Protein AF-A0A4Q5R0E4-F1 (afdb_monomer_lite)

pLDDT: mean 77.53, std 14.01, range [36.69, 93.38]

Secondary structure (DSSP, 8-state):
---TTPPEEEEEPPPHHHHHHHHHHHHHHS-GGG--S---EEEEEEE-GGGHHHHHHHHHHHHHHSPPPP-EEEEEEEETTEEEEEEE-HHHHHHHHHHHHHHHSTT----GGGS---TT--TTT--HHHHHHHHHHHHHHHHHHHHHHHHS------S-S-----------S-HHHHHHHHHHHHHTT-SGGGT--HHHHHHHHHHHHT-----HHHHHHHHHT--SS-TTHHHHHHHHHHHHHHHHHH-

Structure (mmCIF, N/CA/C/O backbone):
data_AF-A0A4Q5R0E4-F1
#
_entry.id   AF-A0A4Q5R0E4-F1
#
loop_
_atom_site.group_PDB
_atom_site.id
_atom_site.type_symbol
_atom_site.label_atom_id
_atom_site.label_alt_id
_atom_site.label_comp_id
_atom_site.label_asym_id
_atom_site.label_entity_id
_atom_site.label_seq_id
_atom_site.pdbx_PDB_ins_code
_atom_site.Cartn_x
_atom_site.Cartn_y
_atom_site.Cartn_z
_atom_site.occupancy
_atom_site.B_iso_or_equiv
_atom_site.auth_seq_id
_atom_site.auth_comp_id
_atom_site.auth_asym_id
_atom_site.auth_atom_id
_atom_site.pdbx_PDB_model_num
ATOM 1 N N . MET A 1 1 ? -18.265 21.809 3.001 1.00 38.78 1 MET A N 1
ATOM 2 C CA . MET A 1 1 ? -16.874 21.345 3.212 1.00 38.78 1 MET A CA 1
ATOM 3 C C . MET A 1 1 ? -16.728 19.971 2.582 1.00 38.78 1 MET A C 1
ATOM 5 O O . MET A 1 1 ? -17.597 19.135 2.780 1.00 38.78 1 MET A O 1
ATOM 9 N N . LYS A 1 2 ? -15.703 19.786 1.745 1.00 38.81 2 LYS A N 1
ATOM 10 C CA . LYS A 1 2 ? -15.462 18.583 0.935 1.00 38.81 2 LYS A CA 1
ATOM 11 C C . LYS A 1 2 ? -14.992 17.422 1.831 1.00 38.81 2 LYS A C 1
ATOM 13 O O . LYS A 1 2 ? -13.807 17.327 2.112 1.00 38.81 2 LYS A O 1
ATOM 18 N N . SER A 1 3 ? -15.907 16.567 2.284 1.00 46.94 3 SER A N 1
ATOM 19 C CA . SER A 1 3 ? -15.594 15.281 2.942 1.00 46.94 3 SER A CA 1
ATOM 20 C C . SER A 1 3 ? -15.941 14.066 2.071 1.00 46.94 3 SER A C 1
ATOM 22 O O . SER A 1 3 ? -15.842 12.925 2.516 1.00 46.94 3 SER A O 1
ATOM 24 N N . VAL A 1 4 ? -16.356 14.286 0.821 1.00 46.66 4 VAL A N 1
ATOM 25 C CA . VAL A 1 4 ? -16.721 13.205 -0.099 1.00 46.66 4 VAL A CA 1
ATOM 26 C C . VAL A 1 4 ? -15.441 12.472 -0.515 1.00 46.66 4 VAL A C 1
ATOM 28 O O . VAL A 1 4 ? -14.704 12.954 -1.366 1.00 46.66 4 VAL A O 1
ATOM 31 N N . GLY A 1 5 ? -15.166 11.329 0.120 1.00 59.69 5 GLY A N 1
ATOM 32 C CA . GLY A 1 5 ? -14.102 10.394 -0.272 1.00 59.69 5 GLY A CA 1
ATOM 33 C C . GLY A 1 5 ? -12.914 10.246 0.687 1.00 59.69 5 GLY A C 1
ATOM 34 O O .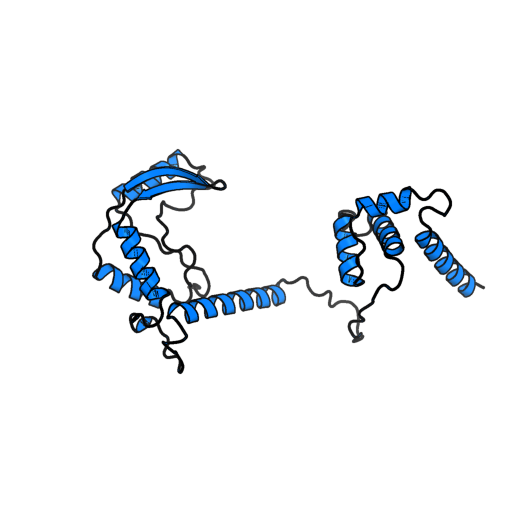 GLY A 1 5 ? -12.110 9.348 0.478 1.00 59.69 5 GLY A O 1
ATOM 35 N N . ILE A 1 6 ? -12.797 11.051 1.750 1.00 74.75 6 ILE A N 1
ATOM 36 C CA . ILE A 1 6 ? -11.703 10.881 2.728 1.00 74.75 6 ILE A CA 1
ATOM 37 C C . ILE A 1 6 ? -12.070 9.742 3.694 1.00 74.75 6 ILE A C 1
ATOM 39 O O . ILE A 1 6 ? -13.132 9.823 4.309 1.00 74.75 6 ILE A O 1
ATOM 43 N N . PRO A 1 7 ? -11.248 8.690 3.856 1.00 80.88 7 PRO A N 1
ATOM 44 C CA . PRO A 1 7 ? -11.550 7.611 4.791 1.00 80.88 7 PRO A CA 1
ATOM 45 C C . PRO A 1 7 ? -11.638 8.137 6.230 1.00 80.88 7 PRO A C 1
ATOM 47 O O . PRO A 1 7 ? -10.823 8.952 6.662 1.00 80.88 7 PRO A O 1
ATOM 50 N N . LEU A 1 8 ? -12.640 7.671 6.973 1.00 82.38 8 LEU A N 1
ATOM 51 C CA . LEU A 1 8 ? -12.831 7.996 8.383 1.00 82.38 8 LEU A CA 1
ATOM 52 C C . LEU A 1 8 ? -12.062 6.997 9.243 1.00 82.38 8 LEU A C 1
ATOM 54 O O . LEU A 1 8 ? -12.038 5.797 8.961 1.00 82.38 8 LEU A O 1
ATOM 58 N N . VAL A 1 9 ? -11.486 7.498 10.329 1.00 86.62 9 VAL A N 1
ATOM 59 C CA . VAL A 1 9 ? -10.900 6.679 11.389 1.00 86.62 9 VAL A CA 1
ATOM 60 C C . VAL A 1 9 ? -11.868 6.704 12.563 1.00 86.62 9 VAL A C 1
ATOM 62 O O . VAL A 1 9 ? -12.174 7.778 13.078 1.00 86.62 9 VAL A O 1
ATOM 65 N N . LEU A 1 10 ? -12.355 5.535 12.978 1.00 87.56 10 LEU A N 1
ATOM 66 C CA . LEU A 1 10 ? -13.160 5.412 14.190 1.00 87.56 10 LEU A CA 1
ATOM 67 C C . LEU A 1 10 ? -12.243 5.153 15.378 1.00 87.56 10 LEU A C 1
ATOM 69 O O . LEU A 1 10 ? -11.457 4.202 15.358 1.00 87.56 10 LEU A O 1
ATOM 73 N N . THR A 1 11 ? -12.368 5.969 16.418 1.00 89.69 11 THR A N 1
ATOM 74 C CA . THR A 1 11 ? -11.579 5.866 17.646 1.00 89.69 11 THR A CA 1
ATOM 75 C C . THR A 1 11 ? -12.485 5.831 18.873 1.00 89.69 11 THR A C 1
ATOM 77 O O . THR A 1 11 ? -13.583 6.386 18.861 1.00 89.69 11 THR A O 1
ATOM 80 N N . PHE A 1 12 ? -12.022 5.195 19.950 1.00 88.31 12 PHE A N 1
ATOM 81 C CA . PHE A 1 12 ? -12.657 5.351 21.256 1.00 88.31 12 PHE A CA 1
ATOM 82 C C . PHE A 1 12 ? -12.362 6.742 21.821 1.00 88.31 12 PHE A C 1
ATOM 84 O O . PHE A 1 12 ? -11.213 7.199 21.810 1.00 88.31 12 PHE A O 1
ATOM 91 N N . ALA A 1 13 ? -13.396 7.389 22.357 1.00 88.38 13 ALA A N 1
ATOM 92 C CA . ALA A 1 13 ? -13.223 8.564 23.197 1.00 88.38 13 ALA A CA 1
ATOM 93 C C . ALA A 1 13 ? -12.563 8.142 24.519 1.00 88.38 13 ALA A C 1
ATOM 95 O O . ALA A 1 13 ? -13.006 7.192 25.163 1.00 88.38 13 ALA A O 1
ATOM 96 N N . MET A 1 14 ? -11.491 8.836 24.899 1.00 88.75 14 MET A N 1
ATOM 97 C CA . MET A 1 14 ? -10.794 8.630 26.170 1.00 88.75 14 MET A CA 1
ATOM 98 C C . MET A 1 14 ? -11.248 9.670 27.188 1.00 88.75 14 MET A C 1
ATOM 100 O O . MET A 1 14 ? -11.623 10.783 26.810 1.00 88.75 14 MET A O 1
ATOM 104 N N . ASP A 1 15 ? -11.179 9.322 28.471 1.00 89.50 15 ASP A N 1
ATOM 105 C CA . ASP A 1 15 ? -11.339 10.304 29.536 1.00 89.50 15 ASP A CA 1
ATOM 106 C C . ASP A 1 15 ? -10.218 11.367 29.472 1.00 89.50 15 ASP A C 1
ATOM 108 O O . ASP A 1 15 ? -9.119 11.078 28.973 1.00 89.50 15 ASP A O 1
ATOM 112 N N . PRO A 1 16 ? -10.481 12.601 29.943 1.00 90.19 16 PRO A N 1
ATOM 113 C CA . PRO A 1 16 ? -9.521 13.700 29.853 1.00 90.19 16 PRO A CA 1
ATOM 114 C C . PRO A 1 16 ? -8.164 13.388 30.496 1.00 90.19 16 PRO A C 1
ATOM 116 O O . PRO A 1 16 ? -7.132 13.697 29.899 1.00 90.19 16 PRO A O 1
ATOM 119 N N . ASP A 1 17 ? -8.157 12.718 31.650 1.00 89.81 17 ASP A N 1
ATOM 120 C CA . ASP A 1 17 ? -6.940 12.455 32.424 1.00 89.81 17 ASP A CA 1
ATOM 121 C C . ASP A 1 17 ? -6.020 11.467 31.689 1.00 89.81 17 ASP A C 1
ATOM 123 O O . ASP A 1 17 ? -4.817 11.701 31.522 1.00 89.81 17 ASP A O 1
ATOM 127 N N . SER A 1 18 ? -6.585 10.369 31.177 1.00 88.94 18 SER A N 1
ATOM 128 C CA . SER A 1 18 ? -5.853 9.397 30.358 1.00 88.94 18 SER A CA 1
ATOM 129 C C . SER A 1 18 ? -5.327 10.034 29.074 1.00 88.94 18 SER A C 1
ATOM 131 O O . SER A 1 18 ? -4.184 9.788 28.674 1.00 88.94 18 SER A O 1
ATOM 133 N N . LYS A 1 19 ? -6.147 10.871 28.428 1.00 89.69 19 LYS A N 1
ATOM 134 C CA . LYS A 1 19 ? -5.792 11.570 27.191 1.00 89.69 19 LYS A CA 1
ATOM 135 C C . LYS A 1 19 ? -4.594 12.498 27.395 1.00 89.69 19 LYS A C 1
ATOM 137 O O . LYS A 1 19 ? -3.641 12.436 26.615 1.00 89.69 19 LYS A O 1
ATOM 142 N N . GLU A 1 20 ? -4.634 13.320 28.440 1.00 91.75 20 GLU A N 1
ATOM 143 C CA . GLU A 1 20 ? -3.575 14.269 28.785 1.00 91.75 20 GLU A CA 1
ATOM 144 C C . GLU A 1 20 ? -2.267 13.543 29.100 1.00 91.75 20 GLU A C 1
ATOM 146 O O . GLU A 1 20 ? -1.216 13.874 28.548 1.00 91.75 20 GLU A O 1
ATOM 151 N N . ARG A 1 21 ? -2.333 12.483 29.913 1.00 90.31 21 ARG A N 1
ATOM 152 C CA . ARG A 1 21 ? -1.159 11.680 30.265 1.00 90.31 21 ARG A CA 1
ATOM 153 C C . ARG A 1 21 ? -0.471 11.082 29.037 1.00 90.31 21 ARG A C 1
ATOM 155 O O . ARG A 1 21 ? 0.757 11.114 28.937 1.00 90.31 21 ARG A O 1
ATOM 162 N N . LEU A 1 22 ? -1.244 10.533 28.101 1.00 89.12 22 LEU A N 1
ATOM 163 C CA . LEU A 1 22 ? -0.708 9.948 26.872 1.00 89.12 22 LEU A CA 1
ATOM 164 C C . LEU A 1 22 ? -0.170 11.013 25.910 1.00 89.12 22 LEU A C 1
ATOM 166 O O . LEU A 1 22 ? 0.842 10.783 25.245 1.00 89.12 22 LEU A O 1
ATOM 170 N N . ASP A 1 23 ? -0.804 12.182 25.842 1.00 90.25 23 ASP A N 1
ATOM 171 C CA . ASP A 1 23 ? -0.310 13.304 25.042 1.00 90.25 23 ASP A CA 1
ATOM 172 C C . ASP A 1 23 ? 0.997 13.871 25.599 1.00 90.25 23 ASP A C 1
ATOM 174 O O . ASP A 1 23 ? 1.908 14.167 24.822 1.00 90.25 23 ASP A O 1
ATOM 178 N N . LEU A 1 24 ? 1.149 13.924 26.924 1.00 90.56 24 LEU A N 1
ATOM 179 C CA . LEU A 1 24 ? 2.400 14.306 27.572 1.00 90.56 24 LEU A CA 1
ATOM 180 C C . LEU A 1 24 ? 3.538 13.347 27.195 1.00 90.56 24 LEU A C 1
ATOM 182 O O . LEU A 1 24 ? 4.625 13.786 26.825 1.00 90.56 24 LEU A O 1
ATOM 186 N N . TRP A 1 25 ? 3.290 12.034 27.200 1.00 87.62 25 TRP A N 1
ATOM 187 C CA . TRP A 1 25 ? 4.282 11.056 26.737 1.00 87.62 25 TRP A CA 1
ATOM 188 C C . TRP A 1 25 ? 4.663 11.268 25.274 1.00 87.62 25 TRP A C 1
ATOM 190 O O . TRP A 1 25 ? 5.834 11.135 24.915 1.00 87.62 25 TRP A O 1
ATOM 200 N N . ARG A 1 26 ? 3.698 11.644 24.425 1.00 88.94 26 ARG A N 1
ATOM 201 C CA . ARG A 1 26 ? 3.980 11.981 23.027 1.00 88.94 26 ARG A CA 1
ATOM 202 C C . ARG A 1 26 ? 4.886 13.206 22.915 1.00 88.94 26 ARG A C 1
ATOM 204 O O . ARG A 1 26 ? 5.834 13.177 22.141 1.00 88.94 26 ARG A O 1
ATOM 211 N N . GLN A 1 27 ? 4.632 14.251 23.699 1.00 87.88 27 GLN A N 1
ATOM 212 C CA . GLN A 1 27 ? 5.449 15.469 23.709 1.00 87.88 27 GLN A CA 1
ATOM 213 C C . GLN A 1 27 ? 6.876 15.225 24.218 1.00 87.88 27 GLN A C 1
ATOM 215 O O . GLN A 1 27 ? 7.817 15.787 23.669 1.00 87.88 27 GLN A O 1
ATOM 220 N N . ILE A 1 28 ? 7.041 14.379 25.239 1.00 88.25 28 ILE A N 1
ATOM 221 C CA . ILE A 1 28 ? 8.351 14.089 25.839 1.00 88.25 28 ILE A CA 1
ATOM 222 C C . ILE A 1 28 ? 9.200 13.185 24.935 1.00 88.25 28 I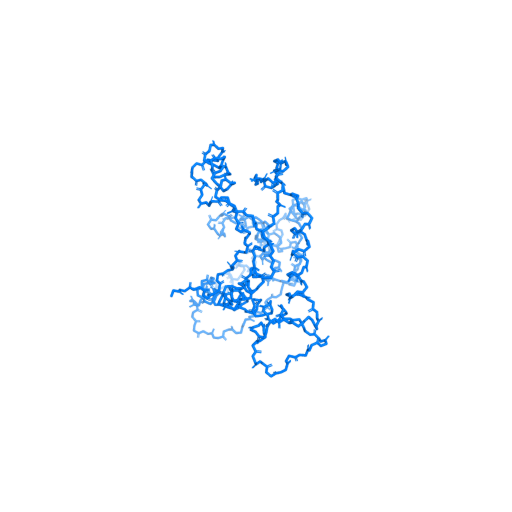LE A C 1
ATOM 224 O O . ILE A 1 28 ? 10.410 13.378 24.836 1.00 88.25 28 ILE A O 1
ATOM 228 N N . HIS A 1 29 ? 8.592 12.178 24.299 1.00 85.06 29 HIS A N 1
ATOM 229 C CA . HIS A 1 29 ? 9.342 11.092 23.659 1.00 85.06 29 HIS A CA 1
ATOM 230 C C . HIS A 1 29 ? 9.356 11.118 22.127 1.00 85.06 29 HIS A C 1
ATOM 232 O O . HIS A 1 29 ? 10.172 10.412 21.533 1.00 85.06 29 HIS A O 1
ATOM 238 N N . PHE A 1 30 ? 8.486 11.891 21.467 1.00 81.19 30 PHE A N 1
ATOM 239 C CA . PHE A 1 30 ? 8.443 11.954 20.004 1.00 81.19 30 PHE A CA 1
ATOM 240 C C . PHE A 1 30 ? 9.054 13.258 19.485 1.00 81.19 30 PHE A C 1
ATOM 242 O O . PHE A 1 30 ? 8.840 14.314 20.079 1.00 81.19 30 PHE A O 1
ATOM 249 N N . PRO A 1 31 ? 9.760 13.222 18.338 1.00 83.94 31 PRO A N 1
ATOM 250 C CA . PRO A 1 31 ? 10.245 14.433 17.693 1.00 83.94 31 PRO A CA 1
ATOM 251 C C . PRO A 1 31 ? 9.085 15.406 17.425 1.00 83.94 31 PRO A C 1
ATOM 253 O O . PRO A 1 31 ? 8.071 14.977 16.857 1.00 83.94 31 PRO A O 1
ATOM 256 N N . PRO A 1 32 ? 9.215 16.701 17.767 1.00 82.44 32 PRO A N 1
ATOM 257 C CA . PRO A 1 32 ? 8.140 17.678 17.584 1.00 82.44 32 PRO A CA 1
ATOM 258 C C . PRO A 1 32 ? 7.717 17.792 16.113 1.00 82.44 32 PRO A C 1
ATOM 260 O O . PRO A 1 32 ? 6.532 17.901 15.816 1.00 82.44 32 PRO A O 1
ATOM 263 N N . GLU A 1 33 ? 8.668 17.633 15.189 1.00 83.06 33 GLU A N 1
ATOM 264 C CA . GLU A 1 33 ? 8.453 17.618 13.735 1.00 83.06 33 GLU A CA 1
ATOM 265 C C . GLU A 1 33 ? 7.581 16.457 13.230 1.00 83.06 33 GLU A C 1
ATOM 267 O O . GLU A 1 33 ? 7.185 16.462 12.073 1.00 83.06 33 GLU A O 1
ATOM 272 N N . ARG A 1 34 ? 7.314 15.437 14.057 1.00 76.50 34 ARG A N 1
ATOM 273 C CA . ARG A 1 34 ? 6.499 14.260 13.698 1.00 76.50 34 ARG A CA 1
ATOM 274 C C . ARG A 1 34 ? 5.283 14.074 14.608 1.00 76.50 34 ARG A C 1
ATOM 276 O O . ARG A 1 34 ? 4.527 13.115 14.440 1.00 76.50 34 ARG A O 1
ATOM 283 N N . ASN A 1 35 ? 5.078 14.961 15.581 1.00 80.44 35 ASN A N 1
ATOM 284 C CA . ASN A 1 35 ? 4.018 14.845 16.578 1.00 80.44 35 ASN A CA 1
ATOM 285 C C . ASN A 1 35 ? 2.795 15.706 16.209 1.00 80.44 35 ASN A C 1
ATOM 287 O O . ASN A 1 35 ? 2.504 16.703 16.860 1.00 80.44 35 ASN A O 1
ATOM 291 N N . HIS A 1 36 ? 2.081 15.320 15.147 1.00 79.38 36 HIS A N 1
ATOM 292 C CA . HIS A 1 36 ? 0.944 16.095 14.611 1.00 79.38 36 HIS A CA 1
ATOM 293 C C . HIS A 1 36 ? -0.441 15.616 15.062 1.00 79.38 36 HIS A C 1
ATOM 295 O O . HIS A 1 36 ? -1.440 16.270 14.777 1.00 79.38 36 HIS A O 1
ATOM 301 N N . LEU A 1 37 ? -0.520 14.461 15.723 1.00 81.19 37 LEU A N 1
ATOM 302 C CA . LEU A 1 37 ? -1.777 13.854 16.155 1.00 81.19 37 LEU A CA 1
ATOM 303 C C . LEU A 1 37 ? -1.767 13.658 17.663 1.00 81.19 37 LEU A C 1
ATOM 305 O O . LEU A 1 37 ? -0.762 13.237 18.240 1.00 81.19 37 LEU A O 1
ATOM 309 N N . SER A 1 38 ? -2.902 13.912 18.295 1.00 84.69 38 SER A N 1
ATOM 310 C CA . SER A 1 38 ? -3.113 13.550 19.689 1.00 84.69 38 SER A CA 1
ATOM 311 C C . SER A 1 38 ? -3.240 12.022 19.817 1.00 84.69 38 SER A C 1
ATOM 313 O O . SER A 1 38 ? -3.602 11.325 18.863 1.00 84.69 38 SER A O 1
ATOM 315 N N . SER A 1 39 ? -2.940 11.482 20.999 1.00 87.31 39 SER A N 1
ATOM 316 C CA . SER A 1 39 ? -3.141 10.064 21.315 1.00 87.31 39 SER A CA 1
ATOM 317 C C . SER A 1 39 ? -4.580 9.639 21.026 1.00 87.31 39 SER A C 1
ATOM 319 O O . SER A 1 39 ? -5.531 10.361 21.317 1.00 87.31 39 SER A O 1
ATOM 321 N N . HIS A 1 40 ? -4.746 8.479 20.411 1.00 88.31 40 HIS A N 1
ATOM 322 C CA . HIS A 1 40 ? -6.046 7.949 20.034 1.00 88.31 40 HIS A CA 1
ATOM 323 C C . HIS A 1 40 ? -5.991 6.426 20.067 1.00 88.31 40 HIS A C 1
ATOM 325 O O . HIS A 1 40 ? -4.922 5.832 19.906 1.00 88.31 40 HIS A O 1
ATOM 331 N N . LEU A 1 41 ? -7.148 5.805 20.271 1.00 88.12 41 LEU A N 1
ATOM 332 C CA . LEU A 1 41 ? -7.292 4.360 20.250 1.00 88.12 41 LEU A CA 1
ATOM 333 C C . LEU A 1 41 ? -8.207 3.967 19.093 1.00 88.12 41 LEU A C 1
ATOM 335 O O . LEU A 1 41 ? -9.422 4.131 19.176 1.00 88.12 41 LEU A O 1
ATOM 339 N N . THR A 1 42 ? -7.607 3.502 18.000 1.00 88.19 42 THR A N 1
ATOM 340 C CA . THR A 1 42 ? -8.311 3.190 16.750 1.00 88.19 42 THR A CA 1
ATOM 341 C C . THR A 1 42 ? -9.048 1.857 16.820 1.00 88.19 42 THR A C 1
ATOM 343 O O . THR A 1 42 ? -8.452 0.838 17.160 1.00 88.19 42 THR A O 1
ATOM 346 N N . ILE A 1 43 ? -10.319 1.868 16.414 1.00 85.69 43 ILE A N 1
ATOM 347 C CA . ILE A 1 43 ? -11.159 0.680 16.202 1.00 85.69 43 ILE A CA 1
ATOM 348 C C . ILE A 1 43 ? -11.099 0.260 14.730 1.00 85.69 43 ILE A C 1
ATOM 350 O O . ILE A 1 43 ? -10.755 -0.878 14.418 1.00 85.69 43 ILE A O 1
ATOM 354 N N . TYR A 1 44 ? -11.375 1.206 13.825 1.00 84.75 44 TYR A N 1
ATOM 355 C CA . TYR A 1 44 ? -11.299 1.018 12.375 1.00 84.75 44 TYR A CA 1
ATOM 356 C C . TYR A 1 44 ? -10.479 2.146 11.759 1.00 84.75 44 TYR A C 1
ATOM 358 O O . TYR A 1 44 ? -10.721 3.320 12.032 1.00 84.75 44 TYR A O 1
ATOM 366 N N . HIS A 1 45 ? -9.519 1.795 10.906 1.00 80.75 45 HIS A N 1
ATOM 367 C CA . HIS A 1 45 ? -8.630 2.760 10.254 1.00 80.75 45 HIS A CA 1
ATOM 368 C C . HIS A 1 45 ? -9.139 3.234 8.882 1.00 80.75 45 HIS A C 1
ATOM 370 O O . HIS A 1 45 ? -8.492 4.070 8.258 1.00 80.75 45 HIS A O 1
ATOM 376 N N . GLN A 1 46 ? -10.252 2.678 8.385 1.00 79.00 46 GLN A N 1
ATOM 377 C CA . GLN A 1 46 ? -10.754 2.957 7.039 1.00 79.00 46 GLN A CA 1
ATOM 378 C C . GLN A 1 46 ? -12.263 2.702 6.924 1.00 79.00 46 GLN A C 1
ATOM 380 O O . GLN A 1 46 ? -12.705 1.669 6.430 1.00 79.00 46 GLN A O 1
ATOM 385 N N . LEU A 1 47 ? -13.058 3.663 7.387 1.00 78.56 47 LEU A N 1
ATOM 386 C CA . LEU A 1 47 ? -14.499 3.725 7.147 1.00 78.56 47 LEU A CA 1
ATOM 387 C C . LEU A 1 47 ? -14.812 4.694 5.986 1.00 78.56 47 LEU A C 1
ATOM 389 O O . LEU A 1 47 ? -14.043 5.619 5.719 1.00 78.56 47 LEU A O 1
ATOM 393 N N . PRO A 1 48 ? -15.931 4.527 5.270 1.00 74.44 48 PRO A N 1
ATOM 394 C CA . PRO A 1 48 ? -16.305 5.381 4.133 1.00 74.44 48 PRO A CA 1
ATOM 395 C C . PRO A 1 48 ? -16.639 6.835 4.548 1.00 74.44 48 PRO A C 1
ATOM 397 O O . PRO A 1 48 ? -17.682 7.115 5.136 1.00 74.44 48 PRO A O 1
ATOM 400 N N . GLY A 1 49 ? -15.828 7.815 4.136 1.00 75.50 49 GLY A N 1
ATOM 401 C CA . GLY A 1 49 ? -16.100 9.251 4.374 1.00 75.50 49 GLY A CA 1
ATOM 402 C C . GLY A 1 49 ? -17.439 9.770 3.878 1.00 75.50 49 GLY A C 1
ATOM 403 O O . GLY A 1 49 ? -18.037 10.663 4.475 1.00 75.50 49 GLY A O 1
ATOM 404 N N . GLN A 1 50 ? -17.929 9.189 2.788 1.00 68.75 50 GLN A N 1
ATOM 405 C CA . GLN A 1 50 ? -19.175 9.601 2.147 1.00 68.75 50 GLN A CA 1
ATOM 406 C C . GLN A 1 50 ? -20.418 9.265 2.986 1.00 68.75 50 GLN A C 1
ATOM 408 O O . GLN A 1 50 ? -21.490 9.796 2.715 1.00 68.75 50 GLN A O 1
ATOM 413 N N . GLU A 1 51 ? -20.282 8.413 4.005 1.00 72.19 51 GLU A N 1
ATOM 414 C CA . GLU A 1 51 ? -21.375 8.000 4.894 1.00 72.19 51 GLU A CA 1
ATOM 415 C C . GLU A 1 51 ? -21.280 8.622 6.287 1.00 72.19 51 GLU A C 1
ATOM 417 O O . GLU A 1 51 ? -21.935 8.147 7.209 1.00 72.19 51 GLU A O 1
ATOM 422 N N . ILE A 1 52 ? -20.507 9.700 6.459 1.00 81.31 52 ILE A N 1
ATOM 423 C CA . ILE A 1 52 ? -20.258 10.304 7.776 1.00 81.31 52 ILE A CA 1
ATOM 424 C C . ILE A 1 52 ? -21.538 10.590 8.572 1.00 81.31 52 ILE A C 1
ATOM 426 O O . ILE A 1 52 ? -21.614 10.218 9.735 1.00 81.31 52 ILE A O 1
ATOM 430 N N . THR A 1 53 ? -22.568 11.178 7.954 1.00 76.06 53 THR A N 1
ATOM 431 C CA . THR A 1 53 ? -23.837 11.507 8.629 1.00 76.06 53 THR A CA 1
ATOM 432 C C . THR A 1 53 ? -24.547 10.261 9.154 1.00 76.06 53 THR A C 1
ATOM 434 O O . THR A 1 53 ? -25.134 10.278 10.231 1.00 76.06 53 THR A O 1
ATOM 437 N N . ARG A 1 54 ? -24.479 9.166 8.396 1.00 69.88 54 ARG A N 1
ATOM 438 C CA . ARG A 1 54 ? -25.097 7.888 8.743 1.00 69.88 54 ARG A CA 1
ATOM 439 C C . ARG A 1 54 ? -24.306 7.174 9.835 1.00 69.88 54 ARG A C 1
ATOM 441 O O . ARG A 1 54 ? -24.896 6.719 10.808 1.00 69.88 54 ARG A O 1
ATOM 448 N N . ILE A 1 55 ? -22.987 7.076 9.663 1.00 79.56 55 ILE A N 1
ATOM 449 C CA . ILE A 1 55 ? -22.091 6.442 10.635 1.00 79.56 55 ILE A CA 1
ATOM 450 C C . ILE A 1 55 ? -22.182 7.178 11.974 1.00 79.56 55 ILE A C 1
ATOM 452 O O . ILE A 1 55 ? -22.301 6.533 13.007 1.00 79.56 55 ILE A O 1
ATOM 456 N N . ASP A 1 56 ? -22.207 8.512 11.961 1.00 82.62 56 ASP A N 1
ATOM 457 C CA . ASP A 1 56 ? -22.388 9.331 13.163 1.00 82.62 56 ASP A CA 1
ATOM 458 C C . ASP A 1 56 ? -23.720 9.035 13.874 1.00 82.62 56 ASP A C 1
ATOM 460 O O . ASP A 1 56 ? -23.737 8.842 15.087 1.00 82.62 56 ASP A O 1
ATOM 464 N N . ALA A 1 57 ? -24.831 8.927 13.135 1.00 79.12 57 ALA A N 1
ATOM 465 C CA . ALA A 1 57 ? -26.130 8.582 13.716 1.00 79.12 57 ALA A CA 1
ATOM 466 C C . ALA A 1 57 ? -26.136 7.177 14.349 1.00 79.12 57 ALA A C 1
ATOM 468 O O . ALA A 1 57 ? -26.563 7.026 15.492 1.00 79.12 57 ALA A O 1
ATOM 469 N N . MET A 1 58 ? -25.605 6.174 13.640 1.00 80.50 58 MET A N 1
ATOM 470 C CA . MET A 1 58 ? -25.476 4.801 14.142 1.00 80.50 58 MET A CA 1
ATOM 471 C C . MET A 1 58 ? -24.615 4.746 15.409 1.00 80.50 58 MET A C 1
ATOM 473 O O . MET A 1 58 ? -24.991 4.113 16.390 1.00 80.50 58 MET A O 1
ATOM 477 N N . LEU A 1 59 ? -23.461 5.419 15.408 1.00 84.56 59 LEU A N 1
ATOM 478 C CA . LEU A 1 59 ? -22.556 5.424 16.556 1.00 84.56 59 LEU A CA 1
ATOM 479 C C . LEU A 1 59 ? -23.160 6.142 17.763 1.00 84.56 59 LEU A C 1
ATOM 481 O O . LEU A 1 59 ? -22.894 5.737 18.889 1.00 84.56 59 LEU A O 1
ATOM 485 N N . LYS A 1 60 ? -23.984 7.177 17.555 1.00 84.50 60 LYS A N 1
ATOM 486 C CA . LYS A 1 60 ? -24.718 7.845 18.640 1.00 84.50 60 LYS A CA 1
ATOM 487 C C . LYS A 1 60 ? -25.747 6.928 19.286 1.00 84.50 60 LYS A C 1
ATOM 489 O O . LYS A 1 60 ? -25.822 6.898 20.508 1.00 84.50 60 LYS A O 1
ATOM 494 N N . GLU A 1 61 ? -26.511 6.190 18.488 1.00 82.19 61 GLU A N 1
ATOM 495 C CA . GLU A 1 61 ? -27.467 5.199 18.993 1.00 82.19 61 GLU A CA 1
ATOM 496 C C . GLU A 1 61 ? -26.739 4.079 19.745 1.00 82.19 61 GLU A C 1
ATOM 498 O O . GLU A 1 61 ? -27.059 3.781 20.893 1.00 82.19 61 GLU A O 1
ATOM 503 N N . PHE A 1 62 ? -25.671 3.549 19.149 1.00 82.44 62 PHE A N 1
ATOM 504 C CA . PHE A 1 62 ? -24.834 2.528 19.768 1.00 82.44 62 PHE A CA 1
ATOM 505 C C . PHE A 1 62 ? -24.210 3.015 21.087 1.00 82.44 62 PHE A C 1
ATOM 507 O O . PHE A 1 62 ? -24.219 2.300 22.083 1.00 82.44 62 PHE A O 1
ATOM 514 N N . ALA A 1 63 ? -23.723 4.255 21.152 1.00 83.50 63 ALA A N 1
ATOM 515 C CA . ALA A 1 63 ? -23.164 4.824 22.377 1.00 83.50 63 ALA A CA 1
ATOM 516 C C . ALA A 1 63 ? -24.214 5.058 23.480 1.00 83.50 63 ALA A C 1
ATOM 518 O O . ALA A 1 63 ? -23.850 5.122 24.649 1.00 83.50 63 ALA A O 1
ATOM 519 N N . GLN A 1 64 ? -25.502 5.184 23.143 1.00 83.69 64 GLN A N 1
ATOM 520 C CA . GLN A 1 64 ? -26.572 5.320 24.140 1.00 83.69 64 GLN A CA 1
ATOM 521 C C . GLN A 1 64 ? -26.903 3.994 24.828 1.00 83.69 64 GLN A C 1
ATOM 523 O O . GLN A 1 64 ? -27.335 4.000 25.980 1.00 83.69 64 GLN A O 1
ATOM 528 N N . THR A 1 65 ? -26.706 2.864 24.146 1.00 79.69 65 THR A N 1
ATOM 529 C CA . THR A 1 65 ? -27.009 1.531 24.687 1.00 79.69 65 THR A CA 1
ATOM 530 C C . THR A 1 65 ? -25.824 0.882 25.403 1.00 79.69 65 THR A C 1
ATOM 532 O O . THR A 1 65 ? -26.000 -0.155 26.036 1.00 79.69 65 THR A O 1
ATOM 535 N N . HIS A 1 66 ? -24.631 1.483 25.334 1.00 81.12 66 HIS A N 1
ATOM 536 C CA . HIS A 1 66 ? -23.394 0.930 25.886 1.00 81.12 66 HIS A CA 1
ATOM 537 C C . HIS A 1 66 ? -22.790 1.836 26.963 1.00 81.12 66 HIS A C 1
ATOM 539 O O . HIS A 1 66 ? -22.717 3.053 26.817 1.00 81.12 66 HIS A O 1
ATOM 545 N N . GLN A 1 67 ? -22.320 1.231 28.054 1.00 80.06 67 GLN A N 1
ATOM 546 C CA . GLN A 1 67 ? -21.632 1.946 29.129 1.00 80.06 67 GLN A CA 1
ATOM 547 C C . GLN A 1 67 ? -20.164 2.230 28.765 1.00 80.06 67 GLN A C 1
ATOM 549 O O . GLN A 1 67 ? -19.554 1.519 27.966 1.00 80.06 67 GLN A O 1
ATOM 554 N N . SER A 1 68 ? -19.573 3.249 29.400 1.00 83.19 68 SER A N 1
ATOM 555 C CA . SER A 1 68 ? -18.134 3.524 29.345 1.00 83.19 68 SER A CA 1
ATOM 556 C C . SER A 1 68 ? -17.298 2.270 29.614 1.00 83.19 68 SER A C 1
ATOM 558 O O . SER A 1 68 ? -17.501 1.565 30.603 1.00 83.19 68 SER A O 1
ATOM 560 N N . LEU A 1 69 ? -16.321 2.025 28.743 1.00 85.75 69 LEU A N 1
ATOM 561 C CA . LEU A 1 69 ? -15.474 0.839 28.778 1.00 85.75 69 LEU A CA 1
ATOM 562 C C . LEU A 1 69 ? -14.215 1.096 29.610 1.00 85.75 69 LEU A C 1
ATOM 564 O O . LEU A 1 69 ? -13.532 2.103 29.425 1.00 85.75 69 LEU A O 1
ATOM 568 N N . THR A 1 70 ? -13.860 0.157 30.486 1.00 85.62 70 THR A N 1
ATOM 569 C CA . THR A 1 70 ? -12.568 0.187 31.184 1.00 85.62 70 THR A CA 1
ATOM 570 C C . THR A 1 70 ? -11.495 -0.476 30.328 1.00 85.62 70 THR A C 1
ATOM 572 O O . THR A 1 70 ? -11.648 -1.617 29.882 1.00 85.62 70 THR A O 1
ATOM 575 N N . ILE A 1 71 ? -10.394 0.242 30.104 1.00 87.81 71 ILE A N 1
ATOM 576 C CA . ILE A 1 71 ? -9.289 -0.188 29.248 1.00 87.81 71 ILE A CA 1
ATOM 577 C C . ILE A 1 71 ? -7.993 -0.123 30.044 1.00 87.81 71 ILE A C 1
ATOM 579 O O . ILE A 1 71 ? -7.644 0.924 30.583 1.00 87.81 71 ILE A O 1
ATOM 583 N N . ASN A 1 72 ? -7.262 -1.236 30.088 1.00 88.50 72 ASN A N 1
ATOM 584 C CA . ASN A 1 72 ? -5.976 -1.303 30.770 1.00 88.50 72 ASN A CA 1
ATOM 585 C C . ASN A 1 72 ? -4.833 -1.201 29.761 1.00 88.50 72 ASN A C 1
ATOM 587 O O . ASN A 1 72 ? -4.698 -2.042 28.870 1.00 88.50 72 ASN A O 1
ATOM 591 N N . PHE A 1 73 ? -3.987 -0.188 29.924 1.00 87.38 73 PHE A N 1
ATOM 592 C CA . PHE A 1 73 ? -2.727 -0.060 29.199 1.00 87.38 73 PHE A CA 1
ATOM 593 C C . PHE A 1 73 ? -1.677 -0.972 29.841 1.00 87.38 73 PHE A C 1
ATOM 595 O O . PHE A 1 73 ? -1.484 -0.931 31.052 1.00 87.38 73 PHE A O 1
ATOM 602 N N . THR A 1 74 ? -1.014 -1.808 29.043 1.00 88.12 74 THR A N 1
ATOM 603 C CA . THR A 1 74 ? -0.141 -2.882 29.551 1.00 88.12 74 THR A CA 1
ATOM 604 C C . THR A 1 74 ? 1.328 -2.627 29.243 1.00 88.12 74 THR A C 1
ATOM 606 O O . THR A 1 74 ? 2.100 -2.286 30.132 1.00 88.12 74 THR A O 1
ATOM 609 N N . GLU A 1 75 ? 1.726 -2.767 27.982 1.00 88.50 75 GLU A N 1
ATOM 610 C CA . GLU A 1 75 ? 3.129 -2.712 27.570 1.00 88.50 75 GLU A CA 1
ATOM 611 C C . GLU A 1 75 ? 3.339 -1.813 26.350 1.00 88.50 75 GLU A C 1
ATOM 613 O O . GLU A 1 75 ? 2.479 -1.721 25.467 1.00 88.50 75 GLU A O 1
ATOM 618 N N . LEU A 1 76 ? 4.511 -1.180 26.276 1.00 86.94 76 LEU A N 1
ATOM 619 C CA . LEU A 1 76 ? 4.967 -0.509 25.063 1.00 86.94 76 LEU A CA 1
ATOM 620 C C . LEU A 1 76 ? 5.281 -1.555 23.992 1.00 86.94 76 LEU A C 1
ATOM 622 O O . LEU A 1 76 ? 5.963 -2.543 24.252 1.00 86.94 76 LEU A O 1
ATOM 626 N N . LYS A 1 77 ? 4.812 -1.314 22.770 1.00 84.25 77 LYS A N 1
ATOM 627 C CA . LYS A 1 77 ? 5.109 -2.140 21.602 1.00 84.25 77 LYS A CA 1
ATOM 628 C C . LYS A 1 77 ? 5.709 -1.311 20.488 1.00 84.25 77 LYS A C 1
ATOM 630 O O . LYS A 1 77 ? 5.233 -0.221 20.184 1.00 84.25 77 LYS A O 1
ATOM 635 N N . THR A 1 78 ? 6.694 -1.903 19.824 1.00 82.31 78 THR A N 1
ATOM 636 C CA . THR A 1 78 ? 7.292 -1.356 18.610 1.00 82.31 78 THR A CA 1
ATOM 637 C C . THR A 1 78 ? 7.007 -2.297 17.449 1.00 82.31 78 THR A C 1
ATOM 639 O O . THR A 1 78 ? 7.323 -3.484 17.520 1.00 82.31 78 THR A O 1
ATOM 642 N N . ARG A 1 79 ? 6.414 -1.789 16.366 1.00 74.94 79 ARG A N 1
ATOM 643 C CA . ARG A 1 79 ? 6.133 -2.569 15.152 1.00 74.94 79 ARG A CA 1
ATOM 644 C C . ARG A 1 79 ? 6.384 -1.716 13.917 1.00 74.94 79 ARG A C 1
ATOM 646 O O . ARG A 1 79 ? 5.808 -0.646 13.798 1.00 74.94 79 ARG A O 1
ATOM 653 N N . GLN A 1 80 ? 7.228 -2.195 12.998 1.00 72.50 80 GLN A N 1
ATOM 654 C CA . GLN A 1 80 ? 7.497 -1.544 11.700 1.00 72.50 80 GLN A CA 1
ATOM 655 C C . GLN A 1 80 ? 7.841 -0.040 11.806 1.00 72.50 80 GLN A C 1
ATOM 657 O O . GLN A 1 80 ? 7.424 0.758 10.976 1.00 72.50 80 GLN A O 1
ATOM 662 N N . GLY A 1 81 ? 8.584 0.361 12.845 1.00 68.50 81 GLY A N 1
ATOM 663 C CA . GLY A 1 81 ? 8.956 1.765 13.071 1.00 68.50 81 GLY A CA 1
ATOM 664 C C . GLY A 1 81 ? 7.906 2.618 13.797 1.00 68.50 81 GLY A C 1
ATOM 665 O O . GLY A 1 81 ? 8.167 3.789 14.057 1.00 68.50 81 GLY A O 1
ATOM 666 N N . PHE A 1 82 ? 6.761 2.046 14.178 1.00 72.69 82 PHE A N 1
ATOM 667 C CA . PHE A 1 82 ? 5.758 2.685 15.033 1.00 72.69 82 PHE A CA 1
ATOM 668 C C . PHE A 1 82 ? 5.921 2.247 16.487 1.00 72.69 82 PHE A C 1
ATOM 670 O O . PHE A 1 82 ? 6.210 1.079 16.751 1.00 72.69 82 PHE A O 1
ATOM 677 N N . VAL A 1 83 ? 5.686 3.174 17.418 1.00 81.25 83 VAL A N 1
ATOM 678 C CA . VAL A 1 83 ? 5.627 2.917 18.863 1.00 81.25 83 VAL A CA 1
ATOM 679 C C . VAL A 1 83 ? 4.190 3.121 19.327 1.00 81.25 83 VAL A C 1
ATOM 681 O O . VAL A 1 83 ? 3.590 4.160 19.050 1.00 81.25 83 VAL A O 1
ATOM 684 N N . GLY A 1 84 ? 3.640 2.131 20.022 1.00 85.00 84 GLY A N 1
ATOM 685 C CA . GLY A 1 84 ? 2.290 2.152 20.576 1.00 85.00 84 GLY A CA 1
ATOM 686 C C . GLY A 1 84 ? 2.231 1.512 21.958 1.00 85.00 84 GLY A C 1
ATOM 687 O O . GLY A 1 84 ? 3.223 0.983 22.456 1.00 85.00 84 GLY A O 1
ATOM 688 N N . ILE A 1 85 ? 1.055 1.555 22.579 1.00 87.19 85 ILE A N 1
ATOM 689 C CA . ILE A 1 85 ? 0.792 0.934 23.879 1.00 87.19 85 ILE A CA 1
ATOM 690 C C . ILE A 1 85 ? -0.245 -0.163 23.670 1.00 87.19 85 ILE A C 1
ATOM 692 O O . ILE A 1 85 ? -1.281 0.066 23.049 1.00 87.19 85 ILE A O 1
ATOM 696 N N . SER A 1 86 ? 0.035 -1.357 24.179 1.00 87.25 86 SER A N 1
ATOM 697 C CA . SER A 1 86 ? -0.919 -2.461 24.171 1.00 87.25 86 SER A CA 1
ATOM 698 C C . SER A 1 86 ? -2.046 -2.184 25.151 1.00 87.25 86 SER A C 1
ATOM 700 O O . SER A 1 86 ? -1.804 -1.795 26.295 1.00 87.25 86 SER A O 1
ATOM 702 N N . VAL A 1 87 ? -3.273 -2.445 24.718 1.00 87.44 87 VAL A N 1
ATOM 703 C CA . VAL A 1 87 ? -4.470 -2.329 25.547 1.00 87.44 87 VAL A CA 1
ATOM 704 C C . VAL A 1 87 ? -5.104 -3.696 25.757 1.00 87.44 87 VAL A C 1
ATOM 706 O O . VAL A 1 87 ? -5.083 -4.538 24.860 1.00 87.44 87 VAL A O 1
ATOM 709 N N . VAL A 1 88 ? -5.670 -3.913 26.941 1.00 86.75 88 VAL A N 1
ATOM 710 C CA . VAL A 1 88 ? -6.460 -5.101 27.275 1.00 86.75 88 VAL A CA 1
ATOM 711 C C . VAL A 1 88 ? -7.789 -4.651 27.862 1.00 86.75 88 VAL A C 1
ATOM 713 O O . VAL A 1 88 ? -7.833 -3.903 28.840 1.00 86.75 88 VAL A O 1
ATOM 716 N N . SER A 1 89 ? -8.876 -5.111 27.250 1.00 87.19 89 SER A N 1
ATOM 717 C CA . SER A 1 89 ? -10.240 -4.885 27.716 1.00 87.19 89 SER A CA 1
ATOM 718 C C . SER A 1 89 ? -11.155 -5.956 27.114 1.00 87.19 89 SER A C 1
ATOM 720 O O . SER A 1 89 ? -11.356 -5.954 25.898 1.00 87.19 89 SER A O 1
ATOM 722 N N . PRO A 1 90 ? -11.680 -6.897 27.922 1.00 84.81 90 PRO A N 1
ATOM 723 C CA . PRO A 1 90 ? -12.641 -7.889 27.442 1.00 84.81 90 PRO A CA 1
ATOM 724 C C . PRO A 1 90 ? -13.897 -7.233 26.860 1.00 84.81 90 PRO A C 1
ATOM 726 O O . PRO A 1 90 ? -14.318 -7.580 25.762 1.00 84.81 90 PRO A O 1
ATOM 729 N N . THR A 1 91 ? -14.408 -6.199 27.532 1.00 84.25 91 THR A N 1
ATOM 730 C CA . THR A 1 91 ? -15.603 -5.468 27.099 1.00 84.25 91 THR A CA 1
ATOM 731 C C . THR A 1 91 ? -15.381 -4.727 25.781 1.00 84.25 91 THR A C 1
ATOM 733 O O . THR A 1 91 ? -16.266 -4.712 24.938 1.00 84.25 91 THR A O 1
ATOM 736 N N . MET A 1 92 ? -14.182 -4.188 25.524 1.00 84.88 92 MET A N 1
ATOM 737 C CA . MET A 1 92 ? -13.852 -3.606 24.214 1.00 84.88 92 MET A CA 1
ATOM 738 C C . MET A 1 92 ? -13.917 -4.634 23.081 1.00 84.88 92 MET A C 1
ATOM 740 O O . MET A 1 92 ? -14.360 -4.302 21.982 1.00 84.88 92 MET A O 1
ATOM 744 N N . LEU A 1 93 ? -13.439 -5.858 23.323 1.00 83.81 93 LEU A N 1
ATOM 745 C CA . LEU A 1 93 ? -13.475 -6.918 22.316 1.00 83.81 93 LEU A CA 1
ATOM 746 C C . LEU A 1 93 ? -14.915 -7.340 22.016 1.00 83.81 93 LEU A C 1
ATOM 748 O O . LEU A 1 93 ? -15.245 -7.528 20.849 1.00 83.81 93 LEU A O 1
ATOM 752 N N . GLU A 1 94 ? -15.766 -7.418 23.040 1.00 85.19 94 GLU A N 1
ATOM 753 C CA . GLU A 1 94 ? -17.204 -7.679 22.897 1.00 85.19 94 GLU A CA 1
ATOM 754 C C . GLU A 1 94 ? -17.891 -6.562 22.103 1.00 85.19 94 GLU A C 1
ATOM 756 O O . GLU A 1 94 ? -18.483 -6.827 21.061 1.00 85.19 94 GLU A O 1
ATOM 761 N N . THR A 1 95 ? -17.695 -5.297 22.490 1.00 84.44 95 THR A N 1
ATOM 762 C CA . THR A 1 95 ? -18.237 -4.133 21.769 1.00 84.44 95 THR A CA 1
ATOM 763 C C . THR A 1 95 ? -17.768 -4.086 20.313 1.00 84.44 95 THR A C 1
ATOM 765 O O . THR A 1 95 ? -18.541 -3.770 19.408 1.00 84.44 95 THR A O 1
ATOM 768 N N . LYS A 1 96 ? -16.496 -4.417 20.052 1.00 83.88 96 LYS A N 1
ATOM 769 C CA . LYS A 1 96 ? -15.978 -4.517 18.685 1.00 83.88 96 LYS A CA 1
ATOM 770 C C . LYS A 1 96 ? -16.658 -5.649 17.913 1.00 83.88 96 LYS A C 1
ATOM 772 O O . LYS A 1 96 ? -16.982 -5.451 16.748 1.00 83.88 96 LYS A O 1
ATOM 777 N N . ALA A 1 97 ? -16.860 -6.809 18.532 1.00 84.06 97 ALA A N 1
ATOM 778 C CA . ALA A 1 97 ? -17.531 -7.937 17.896 1.00 84.06 97 ALA A CA 1
ATOM 779 C C . ALA A 1 97 ? -18.998 -7.616 17.567 1.00 84.06 97 ALA A C 1
ATOM 781 O O . ALA A 1 97 ? -19.477 -8.004 16.505 1.00 84.06 97 ALA A O 1
ATOM 782 N N . GLU A 1 98 ? -19.690 -6.860 18.421 1.00 82.69 98 GLU A N 1
ATOM 783 C CA . GLU A 1 98 ? -21.047 -6.372 18.154 1.00 82.69 98 GLU A CA 1
ATOM 784 C C . GLU A 1 98 ? -21.088 -5.388 16.980 1.00 82.69 98 GLU A C 1
ATOM 786 O O . GLU A 1 98 ? -21.922 -5.532 16.085 1.00 82.69 98 GLU A O 1
ATOM 791 N N . LEU A 1 99 ? -20.149 -4.437 16.919 1.00 81.00 99 LEU A N 1
ATOM 792 C CA . LEU A 1 99 ? -20.001 -3.549 15.761 1.00 81.00 99 LEU A CA 1
ATOM 793 C C . LEU A 1 99 ? -19.672 -4.331 14.486 1.00 81.00 99 LEU A C 1
ATOM 795 O O . LEU A 1 99 ? -20.246 -4.057 13.434 1.00 81.00 99 LEU A O 1
ATOM 799 N N . ASP A 1 100 ? -18.785 -5.325 14.578 1.00 80.56 100 ASP A N 1
ATOM 800 C CA . ASP A 1 100 ? -18.450 -6.190 13.450 1.00 80.56 100 ASP A CA 1
ATOM 801 C C . ASP A 1 100 ? -19.688 -6.989 12.991 1.00 80.56 100 ASP A C 1
ATOM 803 O O . ASP A 1 100 ? -19.913 -7.133 11.790 1.00 80.56 100 ASP A O 1
ATOM 807 N N . ALA A 1 101 ? -20.539 -7.447 13.914 1.00 78.31 101 ALA A N 1
ATOM 808 C CA . ALA A 1 101 ? -21.790 -8.128 13.589 1.00 78.31 101 ALA A CA 1
ATOM 809 C C . ALA A 1 101 ? -22.810 -7.198 12.913 1.00 78.31 101 ALA A C 1
ATOM 811 O O . ALA A 1 101 ? -23.411 -7.574 11.907 1.00 78.31 101 ALA A O 1
ATOM 812 N N . LEU A 1 102 ? -22.970 -5.971 13.413 1.00 72.19 102 LEU A N 1
ATOM 813 C CA . LEU A 1 102 ? -23.867 -4.971 12.825 1.00 72.19 102 LEU A CA 1
ATOM 814 C C . LEU A 1 102 ? -23.425 -4.538 11.421 1.00 72.19 102 LEU A C 1
ATOM 816 O O . LEU A 1 102 ? -24.267 -4.266 10.565 1.00 72.19 102 LEU A O 1
ATOM 820 N N . LEU A 1 103 ? -22.113 -4.464 11.183 1.00 68.81 103 LEU A N 1
ATOM 821 C CA . LEU A 1 103 ? -21.551 -3.978 9.924 1.00 68.81 103 LEU A CA 1
ATOM 822 C C . LEU A 1 103 ? -21.340 -5.088 8.886 1.00 68.81 103 LEU A C 1
ATOM 824 O O . LEU A 1 103 ? -21.499 -4.821 7.697 1.00 68.81 103 LEU A O 1
ATOM 828 N N . PHE A 1 104 ? -20.990 -6.312 9.297 1.00 69.06 104 PHE A N 1
ATOM 829 C CA . PHE A 1 104 ? -20.451 -7.337 8.388 1.00 69.06 104 PHE A CA 1
ATOM 830 C C . PHE A 1 104 ? -21.155 -8.707 8.440 1.00 69.06 104 PHE A C 1
ATOM 832 O O . PHE A 1 104 ? -20.720 -9.622 7.740 1.00 69.06 104 PHE A O 1
ATOM 839 N N . VAL A 1 105 ? -22.227 -8.894 9.225 1.00 68.50 105 VAL A N 1
ATOM 840 C CA . VAL A 1 105 ? -22.992 -10.162 9.264 1.00 68.50 105 VAL A CA 1
ATOM 841 C C . VAL A 1 105 ? -24.321 -10.039 8.508 1.00 68.50 105 VAL A C 1
ATOM 843 O O . VAL A 1 105 ? -25.017 -9.028 8.579 1.00 68.50 105 VAL A O 1
ATOM 846 N N . ARG A 1 106 ? -24.678 -11.088 7.752 1.00 57.28 106 ARG A N 1
ATOM 847 C CA . ARG A 1 106 ? -25.932 -11.169 6.975 1.00 57.28 106 ARG A CA 1
ATOM 848 C C . ARG A 1 106 ? -27.139 -11.294 7.904 1.00 57.28 106 ARG A C 1
ATOM 850 O O . ARG A 1 106 ? -27.038 -11.944 8.940 1.00 57.28 106 ARG A O 1
ATOM 857 N N . ASN A 1 107 ? -28.279 -10.716 7.524 1.00 54.75 107 ASN A N 1
ATOM 858 C CA . ASN A 1 107 ? -29.517 -10.682 8.324 1.00 54.75 107 ASN A CA 1
ATOM 859 C C . ASN A 1 107 ? -29.412 -10.024 9.714 1.00 54.75 107 ASN A C 1
ATOM 861 O O . ASN A 1 107 ? -30.394 -10.043 10.461 1.00 54.75 107 ASN A O 1
ATOM 865 N N . ALA A 1 108 ? -28.274 -9.419 10.075 1.00 57.69 108 ALA A N 1
ATOM 866 C CA . ALA A 1 108 ? -28.244 -8.483 11.191 1.00 57.69 108 ALA A CA 1
ATOM 867 C C . ALA A 1 108 ? -29.273 -7.393 10.886 1.00 57.69 108 ALA A C 1
ATOM 869 O O . ALA A 1 108 ? -29.298 -6.926 9.755 1.00 57.69 108 ALA A O 1
ATOM 870 N N . GLN A 1 109 ? -30.146 -7.048 11.838 1.00 58.22 109 GLN A N 1
ATOM 871 C CA . GLN A 1 109 ? -31.084 -5.928 11.711 1.00 58.22 109 GLN A CA 1
ATOM 872 C C . GLN A 1 109 ? -30.272 -4.651 11.919 1.00 58.22 109 GLN A C 1
ATOM 874 O O . GLN A 1 109 ? -30.063 -4.252 13.067 1.00 58.22 109 GLN A O 1
ATOM 879 N N . PRO A 1 110 ? -29.729 -4.029 10.862 1.00 53.72 110 PRO A N 1
ATOM 880 C CA . PRO A 1 110 ? -28.935 -2.838 11.041 1.00 53.72 110 PRO A CA 1
ATOM 881 C C . PRO A 1 110 ? -29.949 -1.718 11.335 1.00 53.72 110 PRO A C 1
ATOM 883 O O . PRO A 1 110 ? -31.073 -1.770 10.817 1.00 53.72 110 PRO A O 1
ATOM 886 N N . PRO A 1 111 ? -29.629 -0.691 12.137 1.00 54.09 111 PRO A N 1
ATOM 887 C CA . PRO A 1 111 ? -30.503 0.473 12.222 1.00 54.09 111 PRO A CA 1
ATOM 888 C C . PRO A 1 111 ? -30.834 0.944 10.799 1.00 54.09 111 PRO A C 1
ATOM 890 O O . PRO A 1 111 ? -29.944 1.047 9.957 1.00 54.09 111 PRO A O 1
ATOM 893 N N . SER A 1 112 ? -32.123 1.170 10.518 1.00 52.41 112 SER A N 1
ATOM 894 C CA . SER A 1 112 ? -32.704 1.429 9.181 1.00 52.41 112 SER A CA 1
ATOM 895 C C . SER A 1 112 ? -31.983 2.538 8.392 1.00 52.41 112 SER A C 1
ATOM 897 O O . SER A 1 112 ? -32.028 2.610 7.167 1.00 52.41 112 SER A O 1
ATOM 899 N N . SER A 1 113 ? -31.212 3.370 9.093 1.00 52.47 113 SER A N 1
ATOM 900 C CA . SER A 1 113 ? -30.304 4.348 8.517 1.00 52.47 113 SER A CA 1
ATOM 901 C C . SER A 1 113 ? -29.172 3.748 7.680 1.00 52.47 113 SER A C 1
ATOM 903 O O . SER A 1 113 ? -28.697 4.491 6.831 1.00 52.47 113 SER A O 1
ATOM 905 N N . LEU A 1 114 ? -28.758 2.477 7.866 1.00 47.88 114 LEU A N 1
ATOM 906 C CA . LEU A 1 114 ? -27.599 1.774 7.263 1.00 47.88 114 LEU A CA 1
ATOM 907 C C . LEU A 1 114 ? -27.847 1.071 5.918 1.00 47.88 114 LEU A C 1
ATOM 909 O O . LEU A 1 114 ? -26.886 0.716 5.231 1.00 47.88 114 LEU A O 1
ATOM 913 N N . ILE A 1 115 ? -29.086 1.013 5.435 1.00 53.72 115 ILE A N 1
ATOM 914 C CA . ILE A 1 115 ? -29.387 0.547 4.074 1.00 53.72 115 ILE A CA 1
ATOM 915 C C . ILE A 1 115 ? -29.993 1.731 3.304 1.00 53.72 115 ILE A C 1
ATOM 917 O O . ILE A 1 115 ? -30.952 2.326 3.785 1.00 53.72 115 ILE A O 1
ATOM 921 N N . PRO A 1 116 ? -29.386 2.216 2.198 1.00 52.09 116 PRO A N 1
ATOM 922 C CA . PRO A 1 116 ? -30.099 3.171 1.359 1.00 52.09 116 PRO A CA 1
ATOM 923 C C . PRO A 1 116 ? -31.342 2.449 0.832 1.00 52.09 116 PRO A C 1
ATOM 925 O O . PRO A 1 116 ? -31.288 1.235 0.661 1.00 52.09 116 PRO A O 1
ATOM 928 N N . ASP A 1 117 ? -32.440 3.159 0.578 1.00 54.00 117 ASP A N 1
ATOM 929 C CA . ASP A 1 117 ? -33.638 2.588 -0.056 1.00 54.00 117 ASP A CA 1
ATOM 930 C C . ASP A 1 117 ? -33.317 2.231 -1.522 1.00 54.00 117 ASP A C 1
ATOM 932 O O . ASP A 1 117 ? -33.700 2.902 -2.478 1.00 54.00 117 ASP A O 1
ATOM 936 N N . VAL A 1 118 ? -32.445 1.241 -1.698 1.00 50.44 118 VAL A N 1
ATOM 937 C CA . VAL A 1 118 ? -32.039 0.677 -2.969 1.00 50.44 118 VAL A CA 1
ATOM 938 C C . VAL A 1 118 ? -32.947 -0.517 -3.151 1.00 50.44 118 VAL A C 1
ATOM 940 O O . VAL A 1 118 ? -32.851 -1.507 -2.424 1.00 50.44 118 VAL A O 1
ATOM 943 N N . GLN A 1 119 ? -33.845 -0.416 -4.124 1.00 46.12 119 GLN A N 1
ATOM 944 C CA . GLN A 1 119 ? -34.607 -1.563 -4.589 1.00 46.12 119 GLN A CA 1
ATOM 945 C C . GLN A 1 119 ? -33.627 -2.709 -4.895 1.00 46.12 119 GLN A C 1
ATOM 947 O O . GLN A 1 119 ? -32.773 -2.568 -5.768 1.00 46.12 119 GLN A O 1
ATOM 952 N N . GLY A 1 120 ? -33.727 -3.819 -4.156 1.00 53.91 120 GLY A N 1
ATOM 953 C CA . GLY A 1 120 ? -32.910 -5.016 -4.388 1.00 53.91 120 GLY A CA 1
ATOM 954 C C . GLY A 1 120 ? -31.852 -5.356 -3.332 1.00 53.91 120 GLY A C 1
ATOM 955 O O . GLY A 1 120 ? -30.941 -6.116 -3.649 1.00 53.91 120 GLY A O 1
ATOM 956 N N . PHE A 1 121 ? -31.942 -4.848 -2.097 1.00 59.47 121 PHE A N 1
ATOM 957 C CA . PHE A 1 121 ? -31.183 -5.441 -0.986 1.00 59.47 121 PHE A CA 1
ATOM 958 C C . PHE A 1 121 ? -31.691 -6.869 -0.733 1.00 59.47 121 PHE A C 1
ATOM 960 O O . PHE A 1 121 ? -32.833 -7.042 -0.314 1.00 59.47 121 PHE A O 1
ATOM 967 N N . ASP A 1 122 ? -30.860 -7.874 -1.019 1.00 65.62 122 ASP A N 1
ATOM 968 C CA . ASP A 1 122 ? -31.119 -9.282 -0.703 1.00 65.62 122 ASP A CA 1
ATOM 969 C C . ASP A 1 122 ? -30.436 -9.638 0.633 1.00 65.62 122 ASP A C 1
ATOM 971 O O . ASP A 1 122 ? -29.206 -9.766 0.668 1.00 65.62 122 ASP A O 1
ATOM 975 N N . PRO A 1 123 ? -31.198 -9.805 1.732 1.00 63.09 123 PRO A N 1
ATOM 976 C CA . PRO A 1 123 ? -30.650 -10.135 3.047 1.00 63.09 123 PRO A CA 1
ATOM 977 C C . PRO A 1 123 ? -29.939 -11.499 3.113 1.00 63.09 123 PRO A C 1
ATOM 979 O O . PRO A 1 123 ? -29.089 -11.704 3.984 1.00 63.09 123 PRO A O 1
ATOM 982 N N . GLU A 1 124 ? -30.247 -12.436 2.205 1.00 64.44 124 GLU A N 1
ATOM 983 C CA . GLU A 1 124 ? -29.594 -13.753 2.152 1.00 64.44 124 GLU A CA 1
ATOM 984 C C . GLU A 1 124 ? -28.220 -13.692 1.464 1.00 64.44 124 GLU A C 1
ATOM 986 O O . GLU A 1 124 ? -27.309 -14.474 1.783 1.00 64.44 124 GLU A O 1
ATOM 991 N N . PHE A 1 125 ? -28.040 -12.737 0.549 1.00 65.75 125 PHE A N 1
ATOM 992 C CA . PHE A 1 125 ? -26.833 -12.606 -0.265 1.00 65.75 125 PHE A CA 1
ATOM 993 C C . PHE A 1 125 ? -25.879 -11.501 0.209 1.00 65.75 125 PHE A C 1
ATOM 995 O O . PHE A 1 125 ? -24.662 -11.688 0.120 1.00 65.75 125 PHE A O 1
ATOM 1002 N N . SER A 1 126 ? -26.391 -10.383 0.735 1.00 64.62 126 SER A N 1
ATOM 1003 C CA . SER A 1 126 ? -25.609 -9.178 1.045 1.00 64.62 126 SER A CA 1
ATOM 1004 C C . SER A 1 126 ? -25.711 -8.725 2.505 1.00 64.62 126 SER A C 1
ATOM 1006 O O . SER A 1 126 ? -26.730 -8.884 3.173 1.00 64.62 126 SER A O 1
ATOM 1008 N N . THR A 1 127 ? -24.630 -8.131 3.007 1.00 67.06 127 THR A N 1
ATOM 1009 C CA . THR A 1 127 ? -24.561 -7.447 4.308 1.00 67.06 127 THR A CA 1
ATOM 1010 C C . THR A 1 127 ? -24.730 -5.934 4.141 1.00 67.06 127 THR A C 1
ATOM 1012 O O . THR A 1 127 ? -24.532 -5.392 3.050 1.00 67.06 127 THR A O 1
ATOM 1015 N N . ALA A 1 128 ? -25.056 -5.218 5.224 1.00 64.56 128 ALA A N 1
ATOM 1016 C CA . ALA A 1 128 ? -25.095 -3.753 5.200 1.00 64.56 128 ALA A CA 1
ATOM 1017 C C . ALA A 1 128 ? -23.733 -3.149 4.799 1.00 64.56 128 ALA A C 1
ATOM 1019 O O . ALA A 1 128 ? -23.684 -2.176 4.046 1.00 64.56 128 ALA A O 1
ATOM 1020 N N . GLY A 1 129 ? -22.628 -3.760 5.238 1.00 64.44 129 GLY A N 1
ATOM 1021 C CA . GLY A 1 129 ? -21.267 -3.366 4.881 1.00 64.44 129 GLY A CA 1
ATOM 1022 C C . GLY A 1 129 ? -20.876 -3.673 3.434 1.00 64.44 129 GLY A C 1
ATOM 1023 O O . GLY A 1 129 ? -20.014 -2.979 2.899 1.00 64.44 129 GLY A O 1
ATOM 1024 N N . ASP A 1 130 ? -21.517 -4.636 2.765 1.00 69.62 130 ASP A N 1
ATOM 1025 C CA . ASP A 1 130 ? -21.156 -5.030 1.394 1.00 69.62 130 ASP A CA 1
ATOM 1026 C C . ASP A 1 130 ? -21.397 -3.896 0.399 1.00 69.62 130 ASP A C 1
ATOM 1028 O O . ASP A 1 130 ? -20.527 -3.596 -0.416 1.00 69.62 130 ASP A O 1
ATOM 1032 N N . TYR A 1 131 ? -22.550 -3.224 0.480 1.00 71.62 131 TYR A N 1
ATOM 1033 C CA . TYR A 1 131 ? -22.857 -2.085 -0.393 1.00 71.62 131 TYR A CA 1
ATOM 1034 C C . TYR A 1 131 ? -21.864 -0.942 -0.175 1.00 71.62 131 TYR A C 1
ATOM 1036 O O . TYR A 1 131 ? -21.331 -0.360 -1.122 1.00 71.62 131 TYR A O 1
ATOM 1044 N N . VAL A 1 132 ? -21.595 -0.646 1.093 1.00 69.31 132 VAL A N 1
ATOM 1045 C CA . VAL A 1 132 ? -20.677 0.403 1.523 1.00 69.31 132 VAL A CA 1
ATOM 1046 C C . VAL A 1 132 ? -19.263 0.136 1.005 1.00 69.31 132 VAL A C 1
ATOM 1048 O O . VAL A 1 132 ? -18.623 1.018 0.426 1.00 69.31 132 VAL A O 1
ATOM 1051 N N . PHE A 1 133 ? -18.792 -1.098 1.173 1.00 73.25 133 PHE A N 1
ATOM 1052 C CA . PHE A 1 133 ? -17.481 -1.543 0.729 1.00 73.25 133 PHE A CA 1
ATOM 1053 C C . PHE A 1 133 ? -17.387 -1.590 -0.799 1.00 73.25 133 PHE A C 1
ATOM 1055 O O . PHE A 1 133 ? -16.444 -1.051 -1.373 1.00 73.25 133 PHE A O 1
ATOM 1062 N N . ALA A 1 134 ? -18.392 -2.135 -1.488 1.00 77.25 134 ALA A N 1
ATOM 1063 C CA . ALA A 1 134 ? -18.448 -2.153 -2.948 1.00 77.25 134 ALA A CA 1
ATOM 1064 C C . ALA A 1 134 ? -18.424 -0.734 -3.532 1.00 77.25 134 ALA A C 1
ATOM 1066 O O . ALA A 1 134 ? -17.697 -0.466 -4.490 1.00 77.25 134 ALA A O 1
ATOM 1067 N N . ARG A 1 135 ? -19.160 0.200 -2.921 1.00 70.75 135 ARG A N 1
ATOM 1068 C CA . ARG A 1 135 ? -19.155 1.611 -3.311 1.00 70.75 135 ARG A CA 1
ATOM 1069 C C . ARG A 1 135 ? -17.808 2.276 -3.040 1.00 70.75 135 ARG A C 1
ATOM 1071 O O . ARG A 1 135 ? -17.360 3.073 -3.860 1.00 70.75 135 ARG A O 1
ATOM 1078 N N . PHE A 1 136 ? -17.140 1.938 -1.936 1.00 76.19 136 PHE A N 1
ATOM 1079 C CA . PHE A 1 136 ? -15.772 2.384 -1.666 1.00 76.19 136 PHE A CA 1
ATOM 1080 C C . PHE A 1 136 ? -14.809 1.929 -2.774 1.00 76.19 136 PHE A C 1
ATOM 1082 O O . PHE A 1 136 ? -14.150 2.771 -3.377 1.00 76.19 136 PHE A O 1
ATOM 1089 N N . ILE A 1 137 ? -14.809 0.637 -3.119 1.00 79.06 137 ILE A N 1
ATOM 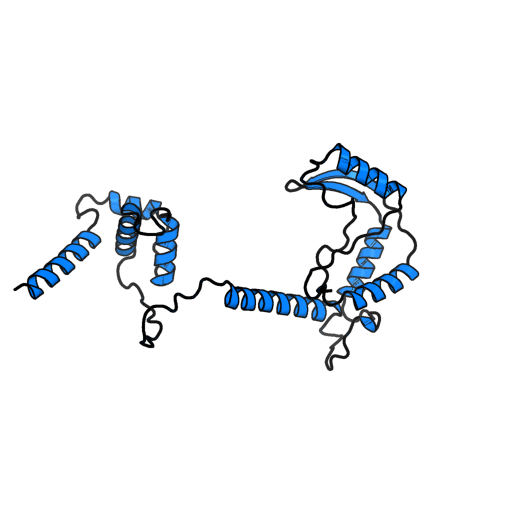1090 C CA . ILE A 1 137 ? -13.975 0.081 -4.198 1.00 79.06 137 ILE A CA 1
ATOM 1091 C C . ILE A 1 137 ? -14.304 0.725 -5.552 1.00 79.06 137 ILE A C 1
ATOM 1093 O O . ILE A 1 137 ? -13.406 1.051 -6.327 1.00 79.06 137 ILE A O 1
ATOM 1097 N N . ALA A 1 138 ? -15.589 0.933 -5.852 1.00 80.31 138 ALA A N 1
ATOM 1098 C CA . ALA A 1 138 ? -16.010 1.594 -7.084 1.00 80.31 138 ALA A CA 1
ATOM 1099 C C . ALA A 1 138 ? -15.481 3.035 -7.164 1.00 80.31 138 ALA A C 1
ATOM 1101 O O . ALA A 1 138 ? -14.979 3.457 -8.208 1.00 80.31 138 ALA A O 1
ATOM 1102 N N . ASN A 1 139 ? -15.544 3.775 -6.057 1.00 80.31 139 ASN A N 1
ATOM 1103 C CA . ASN A 1 139 ? -15.021 5.134 -5.979 1.00 80.31 139 ASN A CA 1
ATOM 1104 C C . ASN A 1 139 ? -13.493 5.178 -6.080 1.00 80.31 139 ASN A C 1
ATOM 1106 O O . ASN A 1 139 ? -12.976 6.046 -6.774 1.00 80.31 139 ASN A O 1
ATOM 1110 N N . GLU A 1 140 ? -12.778 4.242 -5.453 1.00 80.25 140 GLU A N 1
ATOM 1111 C CA . GLU A 1 140 ? -11.316 4.135 -5.547 1.00 80.25 140 GLU A CA 1
ATOM 1112 C C . GLU A 1 140 ? -10.873 3.911 -7.000 1.00 80.25 140 GLU A C 1
ATOM 1114 O O . GLU A 1 140 ? -10.066 4.672 -7.531 1.00 80.25 140 GLU A O 1
ATOM 1119 N N . ARG A 1 141 ? -11.501 2.954 -7.695 1.00 81.81 141 ARG A N 1
ATOM 1120 C CA . ARG A 1 141 ? -11.255 2.702 -9.126 1.00 81.81 141 ARG A CA 1
ATOM 1121 C C . ARG A 1 141 ? -11.589 3.908 -10.000 1.00 81.81 141 ARG A C 1
ATOM 1123 O O . ARG A 1 141 ? -10.888 4.194 -10.965 1.00 81.81 141 ARG A O 1
ATOM 1130 N N . THR A 1 142 ? -12.663 4.623 -9.671 1.00 84.75 142 THR A N 1
ATOM 1131 C CA . THR A 1 142 ? -13.059 5.838 -10.397 1.00 84.75 142 THR A CA 1
ATOM 1132 C C . THR A 1 142 ? -12.046 6.959 -10.181 1.00 84.75 142 THR A C 1
ATOM 1134 O O . THR A 1 142 ? -11.677 7.647 -11.128 1.00 84.75 142 THR A O 1
ATOM 1137 N N . GLN A 1 143 ? -11.558 7.134 -8.952 1.00 81.31 143 GLN A N 1
ATOM 1138 C CA . GLN A 1 143 ? -10.522 8.109 -8.635 1.00 81.31 143 GLN A CA 1
ATOM 1139 C C . GLN A 1 143 ? -9.216 7.782 -9.362 1.00 81.31 143 GLN A C 1
ATOM 1141 O O . GLN A 1 143 ? -8.609 8.690 -9.925 1.00 81.31 143 GLN A O 1
ATOM 1146 N N . GLU A 1 144 ? -8.802 6.515 -9.389 1.00 76.62 144 GLU A N 1
ATOM 1147 C CA . GLU A 1 144 ? -7.629 6.064 -10.143 1.00 76.62 144 GLU A CA 1
ATOM 1148 C C . GLU A 1 144 ? -7.792 6.370 -11.636 1.00 76.62 144 GLU A C 1
ATOM 1150 O O . GLU A 1 144 ? -6.915 6.983 -12.241 1.00 76.62 144 GLU A O 1
ATOM 1155 N N . PHE A 1 145 ? -8.951 6.044 -12.216 1.00 85.00 145 PHE A N 1
ATOM 1156 C CA . PHE A 1 145 ? -9.263 6.357 -13.610 1.00 85.00 145 PHE A CA 1
ATOM 1157 C C . PHE A 1 145 ? -9.179 7.860 -13.907 1.00 85.00 145 PHE A C 1
ATOM 1159 O O . PHE A 1 145 ? -8.487 8.264 -14.836 1.00 85.00 145 PHE A O 1
ATOM 1166 N N . LEU A 1 146 ? -9.828 8.704 -13.100 1.00 80.62 146 LEU A N 1
ATOM 1167 C CA . LEU A 1 146 ? -9.807 10.157 -13.289 1.00 80.62 146 LEU A CA 1
ATOM 1168 C C . LEU A 1 146 ? -8.410 10.747 -13.074 1.00 80.62 146 LEU A C 1
ATOM 1170 O O . LEU A 1 146 ? -8.005 11.646 -13.804 1.00 80.62 146 LEU A O 1
ATOM 1174 N N . THR A 1 147 ? -7.661 10.225 -12.103 1.00 76.12 147 THR A N 1
ATOM 1175 C CA . THR A 1 147 ? -6.260 10.601 -11.874 1.00 76.12 147 THR A CA 1
ATOM 1176 C C . THR A 1 147 ? -5.411 10.249 -13.087 1.00 76.12 147 THR A C 1
ATOM 1178 O O . THR A 1 147 ? -4.626 11.079 -13.524 1.00 76.12 147 THR A O 1
ATOM 1181 N N . ASN A 1 148 ? -5.617 9.078 -13.688 1.00 77.50 148 ASN A N 1
ATOM 1182 C CA . ASN A 1 148 ? -4.944 8.691 -14.925 1.00 77.50 148 ASN A CA 1
ATOM 1183 C C . ASN A 1 148 ? -5.360 9.576 -16.110 1.00 77.50 148 ASN A C 1
ATOM 1185 O O . ASN A 1 148 ? -4.517 9.910 -16.933 1.00 77.50 148 ASN A O 1
ATOM 1189 N N . CYS A 1 149 ? -6.618 10.015 -16.191 1.00 78.38 149 CYS A N 1
ATOM 1190 C CA . CYS A 1 149 ? -7.049 10.958 -17.227 1.00 78.38 149 CYS A CA 1
ATOM 1191 C C . CYS A 1 149 ? -6.457 12.367 -17.056 1.00 78.38 149 CYS A C 1
ATOM 1193 O O . CYS A 1 149 ? -6.258 13.058 -18.048 1.00 78.38 149 CYS A O 1
ATOM 1195 N N . LEU A 1 150 ? -6.225 12.816 -15.818 1.00 76.88 150 LEU A N 1
ATOM 1196 C CA . LEU A 1 150 ? -5.747 14.174 -15.515 1.00 76.88 150 LEU A CA 1
ATOM 1197 C C . LEU A 1 150 ? -4.220 14.278 -15.405 1.00 76.88 150 LEU A C 1
ATOM 1199 O O . LEU A 1 150 ? -3.653 15.321 -15.714 1.00 76.88 150 LEU A O 1
ATOM 1203 N N . TYR A 1 151 ? -3.581 13.223 -14.904 1.00 73.31 151 TYR A N 1
ATOM 1204 C CA . TYR A 1 151 ? -2.173 13.184 -14.499 1.00 73.31 151 TYR A CA 1
ATOM 1205 C C . TYR A 1 151 ? -1.467 11.888 -14.892 1.00 73.31 151 TYR A C 1
ATOM 1207 O O . TYR A 1 151 ? -0.295 11.711 -14.546 1.00 73.31 151 TYR A O 1
ATOM 1215 N N . GLY A 1 152 ? -2.147 10.966 -15.584 1.00 58.44 152 GLY A N 1
ATOM 1216 C CA . GLY A 1 152 ? -1.429 9.928 -16.312 1.00 58.44 152 GLY A CA 1
ATOM 1217 C C . GLY A 1 152 ? -0.391 10.609 -17.203 1.00 58.44 152 GLY A C 1
ATOM 1218 O O . GLY A 1 152 ? -0.596 11.773 -17.568 1.00 58.44 152 GLY A O 1
ATOM 1219 N N . PRO A 1 153 ? 0.743 9.949 -17.516 1.00 54.38 153 PRO A N 1
ATOM 1220 C CA . PRO A 1 153 ? 1.646 10.503 -18.515 1.00 54.38 153 PRO A CA 1
ATOM 1221 C C . PRO A 1 153 ? 0.760 10.892 -19.686 1.00 54.38 153 PRO A C 1
ATOM 1223 O O . PRO A 1 153 ? -0.037 10.047 -20.100 1.00 54.38 153 PRO A O 1
ATOM 1226 N N . GLU A 1 154 ? 0.813 12.157 -20.127 1.00 49.34 154 GLU A N 1
ATOM 1227 C CA . GLU A 1 154 ? 0.228 12.525 -21.408 1.00 49.34 154 GLU A CA 1
ATOM 1228 C C . GLU A 1 154 ? 0.687 11.404 -22.337 1.00 49.34 154 GLU A C 1
ATOM 1230 O O . GLU A 1 154 ? 1.892 11.268 -22.594 1.00 49.34 154 GLU A O 1
ATOM 1235 N N . GLU A 1 155 ? -0.234 10.506 -22.735 1.00 49.28 155 GLU A N 1
ATOM 1236 C CA . GLU A 1 155 ? 0.023 9.674 -23.896 1.00 49.28 155 GLU A CA 1
ATOM 1237 C C . GLU A 1 155 ? 0.495 10.708 -24.889 1.00 49.28 155 GLU A C 1
ATOM 1239 O O . GLU A 1 155 ? -0.182 11.719 -25.055 1.00 49.28 155 GLU A O 1
ATOM 1244 N N . THR A 1 156 ? 1.732 10.559 -25.352 1.00 38.81 156 THR A N 1
ATOM 1245 C CA . THR A 1 156 ? 2.446 11.575 -26.105 1.00 38.81 156 THR A CA 1
ATOM 1246 C C . THR A 1 156 ? 1.691 11.767 -27.419 1.00 38.81 156 THR A C 1
ATOM 1248 O O . THR A 1 156 ? 2.053 11.232 -28.462 1.00 38.81 156 THR A O 1
ATOM 1251 N N . GLU A 1 157 ? 0.583 12.498 -27.353 1.00 43.66 157 GLU A N 1
ATOM 1252 C CA . GLU A 1 157 ? -0.340 12.883 -28.405 1.00 43.66 157 GLU A CA 1
ATOM 1253 C C . GLU A 1 157 ? 0.263 14.109 -29.077 1.00 43.66 157 GLU A C 1
ATOM 1255 O O . GLU A 1 157 ? -0.343 15.160 -29.218 1.00 43.66 157 GLU A O 1
ATOM 1260 N N . THR A 1 158 ? 1.522 13.992 -29.484 1.00 37.91 158 THR A N 1
ATOM 1261 C CA . THR A 1 158 ? 2.180 14.967 -30.347 1.00 37.91 158 THR A CA 1
ATOM 1262 C C . THR A 1 158 ? 3.161 14.263 -31.268 1.00 37.91 158 THR A C 1
ATOM 1264 O O . THR A 1 158 ? 4.325 14.623 -31.356 1.00 37.91 158 THR A O 1
ATOM 1267 N N . LEU A 1 159 ? 2.672 13.291 -32.042 1.00 40.34 159 LEU A N 1
ATOM 1268 C CA . LEU A 1 159 ? 3.244 12.999 -33.358 1.00 40.34 159 LEU A CA 1
ATOM 1269 C C . LEU A 1 159 ? 2.125 12.766 -34.384 1.00 40.34 159 LEU A C 1
ATOM 1271 O O . LEU A 1 159 ? 1.737 11.641 -34.668 1.00 40.34 159 LEU A O 1
ATOM 1275 N N . SER A 1 160 ? 1.656 13.878 -34.957 1.00 38.06 160 SER A N 1
ATOM 1276 C CA . SER A 1 160 ? 1.203 14.009 -36.350 1.00 38.06 160 SER A CA 1
ATOM 1277 C C . SER A 1 160 ? 0.166 12.997 -36.875 1.00 38.06 160 SER A C 1
ATOM 1279 O O . SER A 1 160 ? 0.500 11.907 -37.332 1.00 38.06 160 SER A O 1
ATOM 1281 N N . GLY A 1 161 ? -1.100 13.426 -36.932 1.00 38.91 161 GLY A N 1
ATOM 1282 C CA . GLY A 1 161 ? -1.886 13.470 -38.180 1.00 38.91 161 GLY A CA 1
ATOM 1283 C C . GLY A 1 161 ? -2.192 12.187 -38.968 1.00 38.91 161 GLY A C 1
ATOM 1284 O O . GLY A 1 161 ? -2.817 12.279 -40.020 1.00 38.91 161 GLY A O 1
ATOM 1285 N N . MET A 1 162 ? -1.814 10.998 -38.510 1.00 36.69 162 MET A N 1
ATOM 1286 C CA . MET A 1 162 ? -2.210 9.734 -39.129 1.00 36.69 162 MET A CA 1
ATOM 1287 C C . MET A 1 162 ? -2.651 8.764 -38.047 1.00 36.69 162 MET A C 1
ATOM 1289 O O . MET A 1 162 ? -1.856 8.352 -37.208 1.00 36.69 162 MET A O 1
ATOM 1293 N N . THR A 1 163 ? -3.914 8.348 -38.114 1.00 39.84 163 THR A N 1
ATOM 1294 C CA . THR A 1 163 ? -4.505 7.245 -37.353 1.00 39.84 163 THR A CA 1
ATOM 1295 C C . THR A 1 163 ? -3.783 5.935 -37.694 1.00 39.84 163 THR A C 1
ATOM 1297 O O . THR A 1 163 ? -4.284 5.085 -38.429 1.00 39.84 163 THR A O 1
ATOM 1300 N N . LYS A 1 164 ? -2.554 5.755 -37.209 1.00 46.25 164 LYS A N 1
ATOM 1301 C CA . LYS A 1 164 ? -1.866 4.472 -37.280 1.00 46.25 164 LYS A CA 1
ATOM 1302 C C . LYS A 1 164 ? -2.498 3.601 -36.208 1.00 46.25 164 LYS A C 1
ATOM 1304 O O . LYS A 1 164 ? -2.311 3.841 -35.019 1.00 46.25 164 LYS A O 1
ATOM 1309 N N . ARG A 1 165 ? -3.264 2.591 -36.645 1.00 46.66 165 ARG A N 1
ATOM 1310 C CA . ARG A 1 165 ? -3.596 1.409 -35.830 1.00 46.66 165 ARG A CA 1
ATOM 1311 C C . ARG A 1 165 ? -2.388 1.106 -34.950 1.00 46.66 165 ARG A C 1
ATOM 1313 O O . ARG A 1 165 ? -1.293 1.030 -35.504 1.00 46.66 165 ARG A O 1
ATOM 1320 N N . ARG A 1 166 ? -2.570 0.948 -33.633 1.00 49.41 166 ARG A N 1
ATOM 1321 C CA . ARG A 1 166 ? -1.505 0.471 -32.737 1.00 49.41 166 ARG A CA 1
ATOM 1322 C C . ARG A 1 166 ? -0.944 -0.815 -33.350 1.00 49.41 166 ARG A C 1
ATOM 1324 O O . ARG A 1 166 ? -1.586 -1.862 -33.294 1.00 49.41 166 ARG A O 1
ATOM 1331 N N . VAL A 1 167 ? 0.191 -0.713 -34.040 1.00 64.56 167 VAL A N 1
ATOM 1332 C CA . VAL A 1 167 ? 0.818 -1.859 -34.691 1.00 64.56 167 VAL A CA 1
ATOM 1333 C C . VAL A 1 167 ? 1.508 -2.610 -33.572 1.00 64.56 167 VAL A C 1
ATOM 1335 O O . VAL A 1 167 ? 2.538 -2.179 -33.066 1.00 64.56 167 VAL A O 1
ATOM 1338 N N . THR A 1 168 ? 0.909 -3.715 -33.145 1.00 70.62 168 THR A N 1
ATOM 1339 C CA . THR A 1 168 ? 1.560 -4.636 -32.220 1.00 70.62 168 THR A CA 1
ATOM 1340 C C . THR A 1 168 ? 2.694 -5.320 -32.969 1.00 70.62 168 THR A C 1
ATOM 1342 O O . THR A 1 168 ? 2.453 -6.188 -33.812 1.00 70.62 168 THR A O 1
ATOM 1345 N N . LEU A 1 169 ? 3.925 -4.903 -32.699 1.00 78.62 169 LEU A N 1
ATOM 1346 C CA . LEU A 1 169 ? 5.116 -5.532 -33.250 1.00 78.62 169 LEU A CA 1
ATOM 1347 C C . LEU A 1 169 ? 5.514 -6.699 -32.348 1.00 78.62 169 LEU A C 1
ATOM 1349 O O . LEU A 1 169 ? 5.558 -6.568 -31.130 1.00 78.62 169 LEU A O 1
ATOM 1353 N N . LYS A 1 170 ? 5.793 -7.852 -32.953 1.00 86.00 170 LYS A N 1
ATOM 1354 C CA . LYS A 1 170 ? 6.316 -9.024 -32.247 1.00 86.00 170 LYS A CA 1
ATOM 1355 C C . LYS A 1 170 ? 7.735 -9.277 -32.710 1.00 86.00 170 LYS A C 1
ATOM 1357 O O . LYS A 1 170 ? 8.002 -9.245 -33.910 1.00 86.00 170 LYS A O 1
ATOM 1362 N N . TRP A 1 171 ? 8.633 -9.546 -31.773 1.00 89.50 171 TRP A N 1
ATOM 1363 C CA . TRP A 1 171 ? 9.985 -9.954 -32.125 1.00 89.50 171 TRP A CA 1
ATOM 1364 C C . TRP A 1 171 ? 10.004 -11.426 -32.519 1.00 89.50 171 TRP A C 1
ATOM 1366 O O . TRP A 1 171 ? 9.599 -12.295 -31.753 1.00 89.50 171 TRP A O 1
ATOM 1376 N N . THR A 1 172 ? 10.476 -11.699 -33.730 1.00 87.12 172 THR A N 1
ATOM 1377 C CA . THR A 1 172 ? 10.533 -13.052 -34.303 1.00 87.12 172 THR A CA 1
ATOM 1378 C C . THR A 1 172 ? 11.948 -13.624 -34.353 1.00 87.12 172 THR A C 1
ATOM 1380 O O . THR A 1 172 ? 12.129 -14.765 -34.768 1.00 87.12 172 THR A O 1
ATOM 1383 N N . GLY A 1 173 ? 12.958 -12.840 -33.968 1.00 86.50 173 GLY A N 1
ATOM 1384 C CA . GLY A 1 173 ? 14.351 -13.276 -33.918 1.00 86.50 173 GLY A CA 1
ATOM 1385 C C . GLY A 1 173 ? 14.727 -13.932 -32.589 1.00 86.50 173 GLY A C 1
ATOM 1386 O O . GLY A 1 173 ? 13.930 -14.016 -31.654 1.00 86.50 173 GLY A O 1
ATOM 1387 N N . ASP A 1 174 ? 15.992 -14.330 -32.463 1.00 88.44 174 ASP A N 1
ATOM 1388 C CA . ASP A 1 174 ? 16.505 -14.894 -31.215 1.00 88.44 174 ASP A CA 1
ATOM 1389 C C . ASP A 1 174 ? 16.475 -13.868 -30.074 1.00 88.44 174 ASP A C 1
ATOM 1391 O O . ASP A 1 174 ? 16.823 -12.697 -30.248 1.00 88.44 174 ASP A O 1
ATOM 1395 N N . ALA A 1 175 ? 16.146 -14.322 -28.864 1.00 86.75 175 ALA A N 1
ATOM 1396 C CA . ALA A 1 175 ? 16.140 -13.472 -27.671 1.00 86.75 175 ALA A CA 1
ATOM 1397 C C . ALA A 1 175 ? 17.532 -12.900 -27.333 1.00 86.75 175 ALA A C 1
ATOM 1399 O O . ALA A 1 175 ? 17.641 -11.849 -26.706 1.00 86.75 175 ALA A O 1
ATOM 1400 N N . ILE A 1 176 ? 18.613 -13.574 -27.753 1.00 87.12 176 ILE A N 1
ATOM 1401 C CA . ILE A 1 176 ? 19.977 -13.078 -27.522 1.00 87.12 176 ILE A CA 1
ATOM 1402 C C . ILE A 1 176 ? 20.293 -11.873 -28.419 1.00 87.12 176 ILE A C 1
ATOM 1404 O O . ILE A 1 176 ? 20.967 -10.956 -27.964 1.00 87.12 176 ILE A O 1
ATOM 1408 N N . ASN A 1 177 ? 19.750 -11.823 -29.638 1.00 89.88 177 ASN A N 1
ATOM 1409 C CA . ASN A 1 177 ? 19.912 -10.674 -30.534 1.00 89.88 177 ASN A CA 1
ATOM 1410 C C . ASN A 1 177 ? 19.264 -9.421 -29.924 1.00 89.88 177 ASN A C 1
ATOM 1412 O O . ASN A 1 177 ? 19.846 -8.338 -29.930 1.00 89.88 177 ASN A O 1
ATOM 1416 N N . LEU A 1 178 ? 18.086 -9.594 -29.314 1.00 90.75 178 LEU A N 1
ATOM 1417 C CA . LEU A 1 178 ? 17.399 -8.522 -28.598 1.00 90.75 178 LEU A CA 1
ATOM 1418 C C . LEU A 1 178 ? 18.173 -8.084 -27.342 1.00 90.75 178 LEU A C 1
ATOM 1420 O O . LEU A 1 178 ? 18.250 -6.893 -27.048 1.00 90.75 178 LEU A O 1
ATOM 1424 N N . ALA A 1 179 ? 18.811 -9.027 -26.639 1.00 89.56 179 ALA A N 1
ATOM 1425 C CA . ALA A 1 179 ? 19.687 -8.719 -25.509 1.00 89.56 179 ALA A CA 1
ATOM 1426 C C . ALA A 1 179 ? 20.936 -7.919 -25.927 1.00 89.56 179 ALA A C 1
ATOM 1428 O O . ALA A 1 179 ? 21.316 -6.990 -25.220 1.00 89.56 179 ALA A O 1
ATOM 1429 N N . GLU A 1 180 ? 21.565 -8.239 -27.065 1.00 90.81 180 GLU A N 1
ATOM 1430 C CA . GLU A 1 180 ? 22.695 -7.466 -27.612 1.00 90.81 180 GLU A CA 1
ATOM 1431 C C . GLU A 1 180 ? 22.294 -6.012 -27.882 1.00 90.81 180 GLU A C 1
ATOM 1433 O O . GLU A 1 180 ? 23.009 -5.088 -27.493 1.00 90.81 180 GLU A O 1
ATOM 1438 N N . MET A 1 181 ? 21.114 -5.806 -28.472 1.00 90.81 181 MET A N 1
ATOM 1439 C CA . MET A 1 181 ? 20.563 -4.472 -28.707 1.00 90.81 181 MET A CA 1
ATOM 1440 C C . MET A 1 181 ? 20.280 -3.731 -27.393 1.00 90.81 181 MET A C 1
ATOM 1442 O O . MET A 1 181 ? 20.647 -2.565 -27.264 1.00 90.81 181 MET A O 1
ATOM 1446 N N . ALA A 1 182 ? 19.703 -4.408 -26.395 1.00 90.88 182 ALA A N 1
ATOM 1447 C CA . ALA A 1 182 ? 19.454 -3.836 -25.071 1.00 90.88 182 ALA A CA 1
ATOM 1448 C C . ALA A 1 182 ? 20.750 -3.345 -24.402 1.00 90.88 182 ALA A C 1
ATOM 1450 O O . ALA A 1 182 ? 20.800 -2.232 -23.878 1.00 90.88 182 ALA A O 1
ATOM 1451 N N . TYR A 1 183 ? 21.816 -4.150 -24.465 1.00 90.19 183 TYR A N 1
ATOM 1452 C CA . TYR A 1 183 ? 23.131 -3.758 -23.961 1.00 90.19 183 TYR A CA 1
ATOM 1453 C C . TYR A 1 183 ? 23.738 -2.599 -24.754 1.00 90.19 183 TYR A C 1
ATOM 1455 O O . TYR A 1 183 ? 24.317 -1.706 -24.144 1.00 90.19 183 TYR A O 1
ATOM 1463 N N . GLY A 1 184 ? 23.576 -2.567 -26.079 1.00 89.75 184 GLY A N 1
ATOM 1464 C CA . GLY A 1 184 ? 24.015 -1.439 -26.905 1.00 89.75 184 GLY A CA 1
ATOM 1465 C C . GLY A 1 184 ? 23.324 -0.127 -26.522 1.00 89.75 184 GLY A C 1
ATOM 1466 O O . GLY A 1 184 ? 23.987 0.890 -26.331 1.00 89.75 184 GLY A O 1
ATOM 1467 N N . ILE A 1 185 ? 22.002 -0.156 -26.334 1.00 91.94 185 ILE A N 1
ATOM 1468 C CA . ILE A 1 185 ? 21.207 1.007 -25.906 1.00 91.94 185 ILE A CA 1
ATOM 1469 C C . ILE A 1 185 ? 21.642 1.489 -24.517 1.00 91.94 185 ILE A C 1
ATOM 1471 O O . ILE A 1 185 ? 21.818 2.686 -24.294 1.00 91.94 185 ILE A O 1
ATOM 1475 N N . TRP A 1 186 ? 21.851 0.556 -23.589 1.00 92.25 186 TRP A N 1
ATOM 1476 C CA . TRP A 1 186 ? 22.290 0.878 -22.237 1.00 92.25 186 TRP A CA 1
ATOM 1477 C C . TRP A 1 186 ? 23.699 1.487 -22.210 1.00 92.25 186 TRP A C 1
ATOM 1479 O O . TRP A 1 186 ? 23.896 2.549 -21.628 1.00 92.25 186 TRP A O 1
ATOM 1489 N N . LEU A 1 187 ? 24.669 0.865 -22.891 1.00 89.81 187 LEU A N 1
ATOM 1490 C CA . LEU A 1 187 ? 26.064 1.325 -22.923 1.00 89.81 187 LEU A CA 1
ATOM 1491 C C . LEU A 1 187 ? 26.240 2.668 -23.638 1.00 89.81 187 LEU A C 1
ATOM 1493 O O . LEU A 1 187 ? 27.170 3.408 -23.332 1.00 89.81 187 LEU A O 1
ATOM 1497 N N . THR A 1 188 ? 25.360 2.988 -24.586 1.00 90.75 188 THR A N 1
ATOM 1498 C CA . THR A 1 188 ? 25.362 4.290 -25.265 1.00 90.75 188 THR A CA 1
ATOM 1499 C C . THR A 1 188 ? 24.646 5.380 -24.466 1.00 90.75 188 THR A C 1
ATOM 1501 O O . THR A 1 188 ? 24.737 6.547 -24.841 1.00 90.75 188 THR A O 1
ATOM 1504 N N . GLY A 1 189 ? 23.950 5.035 -23.375 1.00 87.00 189 GLY A N 1
ATOM 1505 C CA . GLY A 1 189 ? 23.305 6.000 -22.480 1.00 87.00 189 GLY A CA 1
ATOM 1506 C C . GLY A 1 189 ? 22.164 6.795 -23.122 1.00 87.00 189 GLY A C 1
ATOM 1507 O O . GLY A 1 189 ? 21.866 7.902 -22.690 1.00 87.00 189 GLY A O 1
ATOM 1508 N N . GLN A 1 190 ? 21.530 6.266 -24.171 1.00 83.62 190 GLN A N 1
ATOM 1509 C CA . GLN A 1 190 ? 20.574 7.030 -24.988 1.00 83.62 190 GLN A CA 1
ATOM 1510 C C . GLN A 1 190 ? 19.158 7.103 -24.392 1.00 83.62 190 GLN A C 1
ATOM 1512 O O . GLN A 1 190 ? 18.305 7.815 -24.913 1.00 83.62 190 GLN A O 1
ATOM 1517 N N . VAL A 1 191 ? 18.887 6.373 -23.306 1.00 86.06 191 VAL A N 1
ATOM 1518 C CA . VAL A 1 191 ? 17.558 6.284 -22.679 1.00 86.06 191 VAL A CA 1
ATOM 1519 C C . VAL A 1 191 ? 17.571 6.980 -21.322 1.00 86.06 191 VAL A C 1
ATOM 1521 O O . VAL A 1 191 ? 18.516 6.818 -20.550 1.00 86.06 191 VAL A O 1
ATOM 1524 N N . ASN A 1 192 ? 16.520 7.754 -21.032 1.00 83.25 192 ASN A N 1
ATOM 1525 C CA . ASN A 1 192 ? 16.338 8.519 -19.790 1.00 83.25 192 ASN A CA 1
ATOM 1526 C C . ASN A 1 192 ? 17.569 9.356 -19.409 1.00 83.25 192 ASN A C 1
ATOM 1528 O O . ASN A 1 192 ? 18.023 9.318 -18.267 1.00 83.25 192 ASN A O 1
ATOM 1532 N N . HIS A 1 193 ? 18.144 10.076 -20.378 1.00 83.44 193 HIS A N 1
ATOM 1533 C CA . HIS A 1 193 ? 19.361 10.878 -20.183 1.00 83.44 193 HIS A CA 1
ATOM 1534 C C . HIS A 1 193 ? 20.556 10.071 -19.637 1.00 83.44 193 HIS A C 1
ATOM 1536 O O . HIS A 1 193 ? 21.377 10.598 -18.893 1.00 83.44 193 HIS A O 1
ATOM 1542 N N . GLY A 1 194 ? 20.638 8.780 -19.973 1.00 83.12 194 GLY A N 1
ATOM 1543 C CA . GLY A 1 194 ? 21.695 7.876 -19.514 1.00 83.12 194 GLY A CA 1
ATOM 1544 C C . GLY A 1 194 ? 21.451 7.245 -18.143 1.00 83.12 194 GLY A C 1
ATOM 1545 O O . GLY A 1 194 ? 22.267 6.438 -17.707 1.00 83.12 194 GLY A O 1
ATOM 1546 N N . ASN A 1 195 ? 20.331 7.552 -17.481 1.00 83.31 195 ASN A N 1
ATOM 1547 C CA . ASN A 1 195 ? 20.016 7.033 -16.145 1.00 83.31 195 ASN A CA 1
ATOM 1548 C C . ASN A 1 195 ? 19.222 5.719 -16.155 1.00 83.31 195 ASN A C 1
ATOM 1550 O O . ASN A 1 195 ? 18.943 5.172 -15.091 1.00 83.31 195 ASN A O 1
ATOM 1554 N N . ALA A 1 196 ? 18.834 5.208 -17.325 1.00 87.94 196 ALA A N 1
ATOM 1555 C CA . ALA A 1 196 ? 18.080 3.962 -17.410 1.00 87.94 196 ALA A CA 1
ATOM 1556 C C . ALA A 1 196 ? 18.942 2.748 -17.025 1.00 87.94 196 ALA A C 1
ATOM 1558 O O . ALA A 1 196 ? 20.031 2.532 -17.566 1.00 87.94 196 ALA A O 1
ATOM 1559 N N . GLY A 1 197 ? 18.431 1.910 -16.125 1.00 88.88 197 GLY A N 1
ATOM 1560 C CA . GLY A 1 197 ? 19.066 0.650 -15.762 1.00 88.88 197 GLY A CA 1
ATOM 1561 C C . GLY A 1 197 ? 18.907 -0.407 -16.857 1.00 88.88 197 GLY A C 1
ATOM 1562 O O . GLY A 1 197 ? 17.869 -0.510 -17.507 1.00 88.88 197 GLY A O 1
ATOM 1563 N N . ILE A 1 198 ? 19.902 -1.283 -17.025 1.00 90.00 198 ILE A N 1
ATOM 1564 C CA . ILE A 1 198 ? 19.830 -2.381 -18.006 1.00 90.00 198 ILE A CA 1
ATOM 1565 C C . ILE A 1 198 ? 18.616 -3.303 -17.789 1.00 90.00 198 ILE A C 1
ATOM 1567 O O . ILE A 1 198 ? 18.022 -3.784 -18.750 1.00 90.00 198 ILE A O 1
ATOM 1571 N N . ALA A 1 199 ? 18.226 -3.545 -16.534 1.00 89.25 199 ALA A N 1
ATOM 1572 C CA . ALA A 1 199 ? 17.054 -4.357 -16.214 1.00 89.25 199 ALA A CA 1
ATOM 1573 C C . ALA A 1 199 ? 15.745 -3.680 -16.649 1.00 89.25 199 ALA A C 1
ATOM 1575 O O . ALA A 1 199 ? 14.844 -4.362 -17.128 1.00 89.25 199 ALA A O 1
ATOM 1576 N N . GLU A 1 200 ? 15.667 -2.353 -16.536 1.00 88.81 200 GLU A N 1
ATOM 1577 C CA . GLU A 1 200 ? 14.514 -1.561 -16.974 1.00 88.81 200 GLU A CA 1
ATOM 1578 C C . GLU A 1 200 ? 14.404 -1.581 -18.499 1.00 88.81 200 GLU A C 1
ATOM 1580 O O . GLU A 1 200 ? 13.333 -1.849 -19.037 1.00 88.81 200 GLU A O 1
ATOM 1585 N N . ILE A 1 201 ? 15.529 -1.398 -19.200 1.00 90.44 201 ILE A N 1
ATOM 1586 C CA . ILE A 1 201 ? 15.592 -1.463 -20.666 1.00 90.44 201 ILE A CA 1
ATOM 1587 C C . ILE A 1 201 ? 15.190 -2.857 -21.163 1.00 90.44 201 ILE A C 1
ATOM 1589 O O . ILE A 1 201 ? 14.389 -2.972 -22.089 1.00 90.44 201 ILE A O 1
ATOM 1593 N N . MET A 1 202 ? 15.707 -3.928 -20.549 1.00 89.44 202 MET A N 1
ATOM 1594 C CA . MET A 1 202 ? 15.315 -5.290 -20.924 1.00 89.44 202 MET A CA 1
ATOM 1595 C C . MET A 1 202 ? 13.835 -5.552 -20.651 1.00 89.44 202 MET A C 1
ATOM 1597 O O . MET A 1 202 ? 13.153 -6.034 -21.548 1.00 89.44 202 MET A O 1
ATOM 1601 N N . GLY A 1 203 ? 13.326 -5.202 -19.466 1.00 88.31 203 GLY A N 1
ATOM 1602 C CA . GLY A 1 203 ? 11.914 -5.400 -19.130 1.00 88.31 203 GLY A CA 1
ATOM 1603 C C . GLY A 1 203 ? 10.981 -4.632 -20.069 1.00 88.31 203 GLY A C 1
ATOM 1604 O O . GLY A 1 203 ? 9.976 -5.170 -20.530 1.00 88.31 203 GLY A O 1
ATOM 1605 N N . TRP A 1 204 ? 11.354 -3.405 -20.439 1.00 90.81 204 TRP A N 1
ATOM 1606 C CA . TRP A 1 204 ? 10.618 -2.625 -21.430 1.00 90.81 204 TRP A CA 1
ATOM 1607 C C . TRP A 1 204 ? 10.610 -3.310 -22.805 1.00 90.81 204 TRP A C 1
ATOM 1609 O O . TRP A 1 204 ? 9.560 -3.403 -23.442 1.00 90.81 204 TRP A O 1
ATOM 1619 N N . LEU A 1 205 ? 11.749 -3.840 -23.262 1.00 89.94 205 LEU A N 1
ATOM 1620 C CA . LEU A 1 205 ? 11.826 -4.576 -24.528 1.00 89.94 205 LEU A CA 1
ATOM 1621 C C . LEU A 1 205 ? 11.006 -5.873 -24.495 1.00 89.94 205 LEU A C 1
ATOM 1623 O O . LEU A 1 205 ? 10.346 -6.181 -25.482 1.00 89.94 205 LEU A O 1
ATOM 1627 N N . GLU A 1 206 ? 10.996 -6.609 -23.381 1.00 90.06 206 GLU A N 1
ATOM 1628 C CA . GLU A 1 206 ? 10.205 -7.839 -23.228 1.00 90.06 206 GLU A CA 1
ATOM 1629 C C . GLU A 1 206 ? 8.703 -7.587 -23.409 1.00 90.06 206 GLU A C 1
ATOM 1631 O O . GLU A 1 206 ? 8.033 -8.321 -24.141 1.00 90.06 206 GLU A O 1
ATOM 1636 N N . VAL A 1 207 ? 8.189 -6.516 -22.794 1.00 86.25 207 VAL A N 1
ATOM 1637 C CA . VAL A 1 207 ? 6.775 -6.124 -22.892 1.00 86.25 207 VAL A CA 1
ATOM 1638 C C . VAL A 1 207 ? 6.426 -5.682 -24.311 1.00 86.25 207 VAL A C 1
ATOM 1640 O O . VAL A 1 207 ? 5.446 -6.162 -24.881 1.00 86.25 207 VAL A O 1
ATOM 1643 N N . ASN A 1 208 ? 7.233 -4.799 -24.905 1.00 87.75 208 ASN A N 1
ATOM 1644 C CA . ASN A 1 208 ? 6.921 -4.223 -26.214 1.00 87.75 208 ASN A CA 1
ATOM 1645 C C . ASN A 1 208 ? 7.071 -5.220 -27.362 1.00 87.75 208 ASN A C 1
ATOM 1647 O O . ASN A 1 208 ? 6.305 -5.165 -28.320 1.00 87.75 208 ASN A O 1
ATOM 1651 N N . PHE A 1 209 ? 8.026 -6.145 -27.264 1.00 90.25 209 PHE A N 1
ATOM 1652 C CA . PHE A 1 209 ? 8.273 -7.145 -28.299 1.00 90.25 209 PHE A CA 1
ATOM 1653 C C . PHE A 1 209 ? 7.616 -8.506 -28.036 1.00 90.25 209 PHE A C 1
ATOM 1655 O O . PHE A 1 209 ? 7.703 -9.384 -28.898 1.00 90.25 209 PHE A O 1
ATOM 1662 N N . GLN A 1 210 ? 6.941 -8.678 -26.893 1.00 86.62 210 GLN A N 1
ATOM 1663 C CA . GLN A 1 210 ? 6.293 -9.925 -26.463 1.00 86.62 210 GLN A CA 1
ATOM 1664 C C . GLN A 1 210 ? 7.250 -11.130 -26.453 1.00 86.62 210 GLN A C 1
ATOM 1666 O O . GLN A 1 210 ? 6.892 -12.232 -26.872 1.00 86.62 210 GLN A O 1
ATOM 1671 N N . VAL A 1 211 ? 8.484 -10.922 -25.989 1.00 88.56 211 VAL A N 1
ATOM 1672 C CA . VAL A 1 211 ? 9.540 -11.946 -25.942 1.00 88.56 211 VAL A CA 1
ATOM 1673 C C . VAL A 1 211 ? 10.132 -12.024 -24.545 1.00 88.56 211 VAL A C 1
ATOM 1675 O O . VAL A 1 211 ? 10.255 -11.017 -23.864 1.00 88.56 211 VAL A O 1
ATOM 1678 N N . ASN A 1 212 ? 10.530 -13.225 -24.123 1.00 84.75 212 ASN A N 1
ATOM 1679 C CA . ASN A 1 212 ? 11.236 -13.438 -22.863 1.00 84.75 212 ASN A CA 1
ATOM 1680 C C . ASN A 1 212 ? 12.754 -13.430 -23.108 1.00 84.75 212 ASN A C 1
ATOM 1682 O O . ASN A 1 212 ? 13.324 -14.381 -23.656 1.00 84.75 212 ASN A O 1
ATOM 1686 N N . ILE A 1 213 ? 13.409 -12.339 -22.721 1.00 80.56 213 ILE A N 1
ATOM 1687 C CA . ILE A 1 213 ? 14.861 -12.181 -22.774 1.00 80.56 213 ILE A CA 1
ATOM 1688 C C . ILE A 1 213 ? 15.478 -12.881 -21.559 1.00 80.56 213 ILE A C 1
ATOM 1690 O O . ILE A 1 213 ? 16.475 -13.593 -21.701 1.00 80.56 213 ILE A O 1
ATOM 1694 N N . GLY A 1 214 ? 14.869 -12.776 -20.381 1.00 80.75 214 GLY A N 1
ATOM 1695 C CA . GLY A 1 214 ? 15.335 -13.388 -19.142 1.00 80.75 214 GLY A CA 1
ATOM 1696 C C . GLY A 1 214 ? 16.403 -12.553 -18.425 1.00 80.75 214 GLY A C 1
ATOM 1697 O O . GLY A 1 214 ? 16.546 -11.355 -18.634 1.00 80.75 214 GLY A O 1
ATOM 1698 N N . ARG A 1 215 ? 17.174 -13.179 -17.523 1.00 84.38 215 ARG A N 1
ATOM 1699 C CA . ARG A 1 215 ? 18.046 -12.436 -16.589 1.00 84.38 215 ARG A CA 1
ATOM 1700 C C . ARG A 1 215 ? 19.217 -11.717 -17.293 1.00 84.38 215 ARG A C 1
ATOM 1702 O O . ARG A 1 215 ? 20.033 -12.418 -17.906 1.00 84.38 215 ARG A O 1
ATOM 1709 N N . PRO A 1 216 ? 19.410 -10.396 -17.074 1.00 79.56 216 PRO A N 1
ATOM 1710 C CA . PRO A 1 216 ? 20.471 -9.605 -17.706 1.00 79.56 216 PRO A CA 1
ATOM 1711 C C . PRO A 1 216 ? 21.868 -10.226 -17.585 1.00 79.56 216 PRO A C 1
ATOM 1713 O O . PRO A 1 216 ? 22.524 -10.524 -18.580 1.00 79.56 216 PRO A O 1
ATOM 1716 N N . PHE A 1 217 ? 22.286 -10.545 -16.356 1.00 79.06 217 PHE A N 1
ATOM 1717 C CA . PHE A 1 217 ? 23.624 -11.071 -16.071 1.00 79.06 217 PHE A CA 1
ATOM 1718 C C . PHE A 1 217 ? 23.953 -12.367 -16.834 1.00 79.06 217 PHE A C 1
ATOM 1720 O O . PHE A 1 217 ? 25.049 -12.514 -17.373 1.00 79.06 217 PHE A O 1
ATOM 1727 N N . ARG A 1 218 ? 22.991 -13.294 -16.950 1.00 78.50 218 ARG A N 1
ATOM 1728 C CA . ARG A 1 218 ? 23.190 -14.553 -17.692 1.00 78.50 218 ARG A CA 1
ATOM 1729 C C . ARG A 1 218 ? 23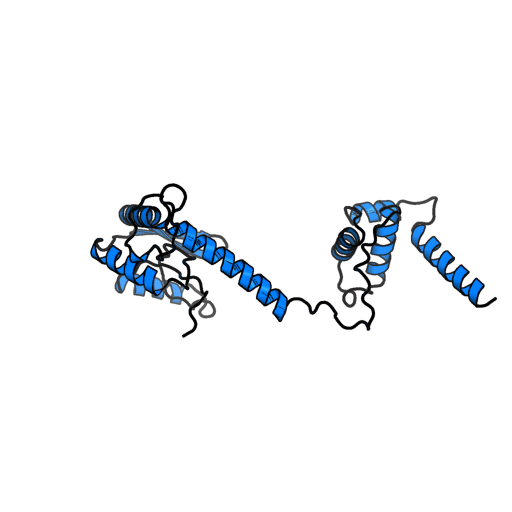.316 -14.313 -19.196 1.00 78.50 218 ARG A C 1
ATOM 1731 O O . ARG A 1 218 ? 24.091 -14.994 -19.864 1.00 78.50 218 ARG A O 1
ATOM 1738 N N . ARG A 1 219 ? 22.571 -13.345 -19.738 1.00 82.19 219 ARG A N 1
ATOM 1739 C CA . ARG A 1 219 ? 22.664 -12.978 -21.157 1.00 82.19 219 ARG A CA 1
ATOM 1740 C C . ARG A 1 219 ? 23.993 -12.313 -21.475 1.00 82.19 219 ARG A C 1
ATOM 1742 O O . ARG A 1 219 ? 24.616 -12.701 -22.457 1.00 82.19 219 ARG A O 1
ATOM 1749 N N . TRP A 1 220 ? 24.486 -11.437 -20.603 1.00 81.69 220 TRP A N 1
ATOM 1750 C CA . TRP A 1 220 ? 25.826 -10.870 -20.747 1.00 81.69 220 TRP A CA 1
ATOM 1751 C C . TRP A 1 220 ? 26.920 -11.941 -20.772 1.00 81.69 220 TRP A C 1
ATOM 1753 O O . TRP A 1 220 ? 27.790 -11.922 -21.641 1.00 81.69 220 TRP A O 1
ATOM 1763 N N . GLN A 1 221 ? 26.857 -12.924 -19.869 1.00 80.94 221 GLN A 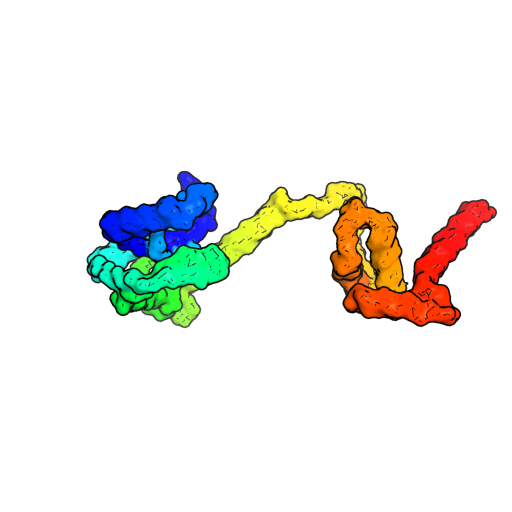N 1
ATOM 1764 C CA . GLN A 1 221 ? 27.787 -14.059 -19.875 1.00 80.94 221 GLN A CA 1
ATOM 1765 C C . GLN A 1 221 ? 27.712 -14.855 -21.185 1.00 80.94 221 GLN A C 1
ATOM 1767 O O . GLN A 1 221 ? 28.739 -15.246 -21.733 1.00 80.94 221 GLN A O 1
ATOM 1772 N N . SER A 1 222 ? 26.512 -15.059 -21.731 1.00 77.62 222 SER A N 1
ATOM 1773 C CA . SER A 1 222 ? 26.327 -15.733 -23.020 1.00 77.62 222 SER A CA 1
ATOM 1774 C C . SER A 1 222 ? 26.860 -14.936 -24.217 1.00 77.62 222 SER A C 1
ATOM 1776 O O . SER A 1 222 ? 27.237 -15.556 -25.208 1.00 77.62 222 SER A O 1
ATOM 1778 N N . ILE A 1 223 ? 26.859 -13.603 -24.154 1.00 80.50 223 ILE A N 1
ATOM 1779 C CA . ILE A 1 223 ? 27.401 -12.720 -25.199 1.00 80.50 223 ILE A CA 1
ATOM 1780 C C . ILE A 1 223 ? 28.936 -12.699 -25.102 1.00 80.50 223 ILE A C 1
ATOM 1782 O O . ILE A 1 223 ? 29.631 -13.024 -26.062 1.00 80.50 223 ILE A O 1
ATOM 1786 N N . SER A 1 224 ? 29.467 -12.420 -23.910 1.00 76.69 224 SER A N 1
ATOM 1787 C CA . SER A 1 224 ? 30.909 -12.291 -23.638 1.00 76.69 224 SER A CA 1
ATOM 1788 C C . SER A 1 224 ? 31.706 -13.599 -23.736 1.00 76.69 224 SER A C 1
ATOM 1790 O O . SER A 1 224 ? 32.900 -13.574 -24.028 1.00 76.69 224 SER A O 1
ATOM 1792 N N . SER A 1 225 ? 31.073 -14.759 -23.535 1.00 71.06 225 SER A N 1
ATOM 1793 C CA . SER A 1 225 ? 31.739 -16.071 -23.638 1.00 71.06 225 SER A CA 1
ATOM 1794 C C . SER A 1 225 ? 31.942 -16.567 -25.076 1.00 71.06 225 SER A C 1
ATOM 1796 O O . SER A 1 225 ? 32.610 -17.584 -25.288 1.00 71.06 225 SER A O 1
ATOM 1798 N N . ARG A 1 226 ? 31.414 -15.865 -26.087 1.00 76.88 226 ARG A N 1
ATOM 1799 C CA . ARG A 1 226 ? 31.577 -16.237 -27.500 1.00 76.88 226 ARG A CA 1
ATOM 1800 C C . ARG A 1 226 ? 32.997 -15.918 -27.973 1.00 76.88 226 ARG A C 1
ATOM 1802 O O . ARG A 1 226 ? 33.391 -14.762 -28.047 1.00 76.88 226 ARG A O 1
ATOM 1809 N N . LYS A 1 227 ? 33.767 -16.963 -28.302 1.00 62.16 227 LYS A N 1
ATOM 1810 C CA . LYS A 1 227 ? 35.169 -16.849 -28.763 1.00 62.16 227 LYS A CA 1
ATOM 1811 C C . LYS A 1 227 ? 35.382 -17.100 -30.264 1.00 62.16 227 LYS A C 1
ATOM 1813 O O . LYS A 1 227 ? 36.427 -16.738 -30.783 1.00 62.16 227 LYS A O 1
ATOM 1818 N N . ARG A 1 228 ? 34.438 -17.764 -30.950 1.00 58.22 228 ARG A N 1
ATOM 1819 C CA . ARG A 1 228 ? 34.577 -18.206 -32.362 1.00 58.22 228 ARG A CA 1
ATOM 1820 C C . ARG A 1 228 ? 33.705 -17.441 -33.364 1.00 58.22 228 ARG A C 1
ATOM 1822 O O . ARG A 1 228 ? 33.928 -17.542 -34.561 1.00 58.22 228 ARG A O 1
ATOM 1829 N N . VAL A 1 229 ? 32.707 -16.712 -32.881 1.00 62.97 229 VAL A N 1
ATOM 1830 C CA . VAL A 1 229 ? 31.802 -15.866 -33.672 1.00 62.97 229 VAL A CA 1
ATOM 1831 C C . VAL A 1 229 ? 31.937 -14.457 -33.106 1.00 62.97 229 VAL A C 1
ATOM 1833 O O . VAL A 1 229 ? 32.210 -14.344 -31.908 1.00 62.97 229 VAL A O 1
ATOM 1836 N N . SER A 1 230 ? 31.772 -13.414 -33.933 1.00 69.94 230 SER A N 1
ATOM 1837 C CA . SER A 1 230 ? 31.784 -12.026 -33.444 1.00 69.94 230 SER A CA 1
ATOM 1838 C C . SER A 1 230 ? 30.927 -11.905 -32.180 1.00 69.94 230 SER A C 1
ATOM 1840 O O . SER A 1 230 ? 29.807 -12.429 -32.128 1.00 69.94 230 SER A O 1
ATOM 1842 N N . GLN A 1 231 ? 31.482 -11.272 -31.144 1.00 73.19 231 GLN A N 1
ATOM 1843 C CA . GLN A 1 231 ? 30.863 -11.183 -29.820 1.00 73.19 231 GLN A CA 1
ATOM 1844 C C . GLN A 1 231 ? 29.496 -10.486 -29.884 1.00 73.19 231 GLN A C 1
ATOM 1846 O O . GLN A 1 231 ? 28.581 -10.887 -29.169 1.00 73.19 231 GLN A O 1
ATOM 1851 N N . VAL A 1 232 ? 29.337 -9.528 -30.805 1.00 83.12 232 VAL A N 1
ATOM 1852 C CA . VAL A 1 232 ? 28.117 -8.739 -31.056 1.00 83.12 232 VAL A CA 1
ATOM 1853 C C . VAL A 1 232 ? 27.571 -8.973 -32.469 1.00 83.12 232 VAL A C 1
ATOM 1855 O O . VAL A 1 232 ? 27.303 -8.043 -33.231 1.00 83.12 232 VAL A O 1
ATOM 1858 N N . LYS A 1 233 ? 27.429 -10.252 -32.838 1.00 86.25 233 LYS A N 1
ATOM 1859 C CA . LYS A 1 233 ? 27.019 -10.699 -34.178 1.00 86.25 233 LYS A CA 1
ATOM 1860 C C . LYS A 1 233 ? 25.795 -9.951 -34.722 1.00 86.25 233 LYS A C 1
ATOM 1862 O O . LYS A 1 233 ? 25.767 -9.636 -35.911 1.00 86.25 233 LYS A O 1
ATOM 1867 N N . TYR A 1 234 ? 24.777 -9.706 -33.896 1.00 89.62 234 TYR A N 1
ATOM 1868 C CA . TYR A 1 234 ? 23.544 -9.083 -34.372 1.00 89.62 234 TYR A CA 1
ATOM 1869 C C . TYR A 1 234 ? 23.731 -7.593 -34.672 1.00 89.62 234 TYR A C 1
ATOM 1871 O O . TYR A 1 234 ? 23.237 -7.106 -35.687 1.00 89.62 234 TYR A O 1
ATOM 1879 N N . LEU A 1 235 ? 24.500 -6.877 -33.849 1.00 88.75 235 LEU A N 1
ATOM 1880 C CA . LEU A 1 235 ? 24.806 -5.465 -34.096 1.00 88.75 235 LEU A CA 1
ATOM 1881 C C . LEU A 1 235 ? 25.675 -5.280 -35.345 1.00 88.75 235 LEU A C 1
ATOM 1883 O O . LEU A 1 235 ? 25.422 -4.365 -36.128 1.00 88.75 235 LEU A O 1
ATOM 1887 N N . ASP A 1 236 ? 26.635 -6.177 -35.583 1.00 90.75 236 ASP A N 1
ATOM 1888 C CA . ASP A 1 236 ? 27.422 -6.176 -36.823 1.00 90.75 236 ASP A CA 1
ATOM 1889 C C . ASP A 1 236 ? 26.526 -6.381 -38.051 1.00 90.75 236 ASP A C 1
ATOM 1891 O O . ASP A 1 236 ? 26.663 -5.682 -39.057 1.00 90.75 236 ASP A O 1
ATOM 1895 N N . GLN A 1 237 ? 25.560 -7.301 -37.954 1.00 91.00 237 GLN A N 1
ATOM 1896 C CA . GLN A 1 237 ? 24.575 -7.540 -39.007 1.00 91.00 237 GLN A CA 1
ATOM 1897 C C . GLN A 1 237 ? 23.676 -6.316 -39.241 1.00 91.00 237 GLN A C 1
ATOM 1899 O O . GLN A 1 237 ? 23.453 -5.944 -40.394 1.00 91.00 237 GLN A O 1
ATOM 1904 N N . MET A 1 238 ? 23.185 -5.671 -38.176 1.00 91.75 238 MET A N 1
ATOM 1905 C CA . MET A 1 238 ? 22.388 -4.442 -38.277 1.00 91.75 238 MET A CA 1
ATOM 1906 C C . MET A 1 238 ? 23.176 -3.323 -38.962 1.00 91.75 238 MET A C 1
ATOM 1908 O O . MET A 1 238 ? 22.670 -2.692 -39.888 1.00 91.75 238 MET A O 1
ATOM 1912 N N . LYS A 1 239 ? 24.429 -3.109 -38.547 1.00 92.44 239 LYS A N 1
ATOM 1913 C CA . LYS A 1 239 ? 25.317 -2.109 -39.145 1.00 92.44 239 LYS A CA 1
ATOM 1914 C C . LYS A 1 239 ? 25.532 -2.377 -40.633 1.00 92.44 239 LYS A C 1
ATOM 1916 O O . LYS A 1 239 ? 25.371 -1.466 -41.439 1.00 92.44 239 LYS A O 1
ATOM 1921 N N . ALA A 1 240 ? 25.864 -3.615 -41.002 1.00 92.44 240 ALA A N 1
ATOM 1922 C CA . ALA A 1 240 ? 26.093 -3.990 -42.395 1.00 92.44 240 ALA A CA 1
ATOM 1923 C C . ALA A 1 240 ? 24.842 -3.790 -43.269 1.00 92.44 240 ALA A C 1
ATOM 1925 O O . ALA A 1 240 ? 24.957 -3.318 -44.397 1.00 92.44 240 ALA A O 1
ATOM 1926 N N . ALA A 1 241 ? 23.649 -4.102 -42.750 1.00 92.75 241 ALA A N 1
ATOM 1927 C CA . ALA A 1 241 ? 22.392 -3.904 -43.470 1.00 92.75 241 ALA A CA 1
ATOM 1928 C C . ALA A 1 241 ? 22.090 -2.420 -43.736 1.00 92.75 241 ALA A C 1
ATOM 1930 O O . ALA A 1 241 ? 21.660 -2.073 -44.835 1.00 92.75 241 ALA A O 1
ATOM 1931 N N . ILE A 1 242 ? 22.343 -1.549 -42.754 1.00 91.44 242 ILE A N 1
ATOM 1932 C CA . ILE A 1 242 ? 22.166 -0.098 -42.906 1.00 91.44 242 ILE A CA 1
ATOM 1933 C C . ILE A 1 242 ? 23.170 0.460 -43.917 1.00 91.44 242 ILE A C 1
ATOM 1935 O O . ILE A 1 242 ? 22.773 1.197 -44.814 1.00 91.44 242 ILE A O 1
ATOM 1939 N N . LEU A 1 243 ? 24.449 0.080 -43.808 1.00 92.62 243 LEU A N 1
ATOM 1940 C CA . LEU A 1 243 ? 25.488 0.533 -44.738 1.00 92.62 243 LEU A CA 1
ATOM 1941 C C . LEU A 1 243 ? 25.176 0.119 -46.176 1.00 92.62 243 LEU A C 1
ATOM 1943 O O . LEU A 1 243 ? 25.199 0.963 -47.059 1.00 92.62 243 LEU A O 1
ATOM 1947 N N . LYS A 1 244 ? 24.762 -1.135 -46.394 1.00 93.38 244 LYS A N 1
ATOM 1948 C CA . LYS A 1 244 ? 24.339 -1.599 -47.719 1.00 93.38 244 LYS A CA 1
ATOM 1949 C C . LYS A 1 244 ? 23.197 -0.751 -48.285 1.00 93.38 244 LYS A C 1
ATOM 1951 O O . LYS A 1 244 ? 23.227 -0.387 -49.451 1.00 93.38 244 LYS A O 1
ATOM 1956 N N . ARG A 1 245 ? 22.192 -0.426 -47.464 1.00 89.81 245 ARG A N 1
ATOM 1957 C CA . ARG A 1 245 ? 21.061 0.398 -47.906 1.00 89.81 245 ARG A CA 1
ATOM 1958 C C . ARG A 1 245 ? 21.493 1.816 -48.296 1.00 89.81 245 ARG A C 1
ATOM 1960 O O . ARG A 1 245 ? 20.916 2.366 -49.225 1.00 89.81 245 ARG A O 1
ATOM 1967 N N . LEU A 1 246 ? 22.478 2.384 -47.600 1.00 89.00 246 LEU A N 1
ATOM 1968 C CA . LEU A 1 246 ? 23.052 3.690 -47.929 1.00 89.00 246 LEU A CA 1
ATOM 1969 C C . LEU A 1 246 ? 23.895 3.634 -49.208 1.00 89.00 246 LEU A C 1
ATOM 1971 O O . LEU A 1 246 ? 23.804 4.546 -50.021 1.00 89.00 246 LEU A O 1
ATOM 1975 N N . ASP A 1 247 ? 24.688 2.581 -49.402 1.00 91.12 247 ASP A N 1
ATOM 1976 C CA . ASP A 1 247 ? 25.478 2.393 -50.624 1.00 91.12 247 ASP A CA 1
ATOM 1977 C C . ASP A 1 247 ? 24.562 2.225 -51.848 1.00 91.12 247 ASP A C 1
ATOM 1979 O O . ASP A 1 247 ? 24.798 2.853 -52.873 1.00 91.12 247 ASP A O 1
ATOM 1983 N N . ASP A 1 248 ? 23.469 1.463 -51.713 1.00 87.31 248 ASP A N 1
ATOM 1984 C CA . ASP A 1 248 ? 22.459 1.263 -52.765 1.00 87.31 248 ASP A CA 1
ATOM 1985 C C . ASP A 1 248 ? 21.675 2.554 -53.111 1.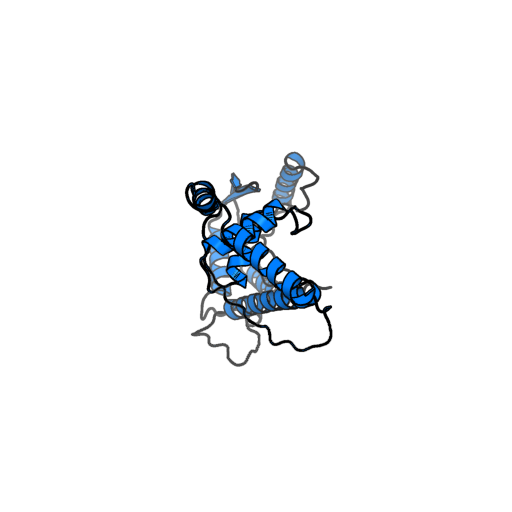00 87.31 248 ASP A C 1
ATOM 1987 O O . ASP A 1 248 ? 21.114 2.649 -54.199 1.00 87.31 248 ASP A O 1
ATOM 1991 N N . GLU A 1 249 ? 21.580 3.529 -52.196 1.00 80.25 249 GLU A N 1
ATOM 1992 C CA . GLU A 1 249 ? 20.927 4.832 -52.442 1.00 80.25 249 GLU A CA 1
ATOM 1993 C C . GLU A 1 249 ? 21.886 5.890 -53.016 1.00 80.25 249 GLU A C 1
ATOM 1995 O O . GLU A 1 249 ? 21.430 6.846 -53.642 1.00 80.25 249 GLU A O 1
ATOM 2000 N N . ASN A 1 250 ? 23.196 5.732 -52.798 1.00 67.56 250 ASN A N 1
ATOM 2001 C CA . ASN A 1 250 ? 24.237 6.647 -53.281 1.00 67.56 250 ASN A CA 1
ATOM 2002 C C . ASN A 1 250 ? 24.927 6.172 -54.578 1.00 67.56 250 ASN A C 1
ATOM 2004 O O . ASN A 1 250 ? 25.796 6.886 -55.087 1.00 67.56 250 ASN A O 1
ATOM 2008 N N . ALA A 1 251 ? 24.578 4.984 -55.080 1.00 59.66 251 ALA A N 1
ATOM 2009 C CA . ALA A 1 251 ? 25.038 4.409 -56.347 1.00 59.66 251 ALA A CA 1
ATOM 2010 C C . ALA A 1 251 ? 24.069 4.719 -57.498 1.00 59.66 251 ALA A C 1
ATOM 2012 O O . ALA A 1 251 ? 24.570 4.959 -58.621 1.00 59.66 251 ALA A O 1
#

Foldseek 3Di:
DPQQQDFDWDWDDDDPVVQVVQQVVCVVPPDPVPSPDGDTHTLDPGFGSNCVVLVVVQVVVLVVVDDDFDKDFDDWDDDPNDIDTDIDGPVVVVSSVVVCCLQPNAPNPHPPSLADPDPDDDSVPDHSNRVRVVVSVVVVVVVVVVCCVVPNPPPCPPDDDDPDDPPQAADPDDLLLVLLVLVVCQVVLVPPNNPDDSVNSSVVCCVSRVHDSDDNVVSLCVLVVDDPAHSNNNVVVVVVVVVVVVVVVVD

Sequence (251 aa):
MKSVGIPLVLTFAMDPDSKERLDLWRQIHFPPERNHLSSHLTIYHQLPGQEITRIDAMLKEFAQTHQSLTINFTELKTRQGFVGISVVSPTMLETKAELDALLFVRNAQPPSSLIPDVQGFDPEFSTAGDYVFARFIANERTQEFLTNCLYGPEETETLSGMTKRRVTLKWTGDAINLAEMAYGIWLTGQVNHGNAGIAEIMGWLEVNFQVNIGRPFRRWQSISSRKRVSQVKYLDQMKAAILKRLDDENA

Radius of gyration: 30.96 Å; chains: 1; bounding box: 70×40×89 Å